Protein AF-0000000072267026 (afdb_homodimer)

Secondary structure (DSSP, 8-state):
-HHHHHHHHHHHHHHHHHHHHHHHHHHHHHHHHHHHHHHHTT--HHHHHHHHHHHHHH-----SHHHHHHHHHHHHGGG--HHHHHHHHHHHHHHHHHHHHHHHH-/-HHHHHHHHHHHHHHHHHHHHHHHHHHHHHHHHHHHHHHHTT--HHHHHHHHHHHHHH------HHHHHHHHHHHHGGG--HHHHHHHHHHHHHHHHHHHHHHHH-

pLDDT: mean 88.46, std 11.02, range [50.09, 98.62]

Nearest PDB structures (foldseek):
  2kzc-assembly1_A  TM=4.892E-01  e=1.496E-04  Jannaschia sp. CCS1
  2apl-assembly1_A  TM=4.411E-01  e=3.761E+00  Porphyromonas gingivalis W83
  2kzc-assembly1_A  TM=4.896E-01  e=1.165E-04  Jannaschia sp. CCS1
  2apl-assembly1_A  TM=4.403E-01  e=3.926E+00  Porphyromonas gingivalis W83

Radius of gyration: 19.61 Å; Cα contacts (8 Å, |Δi|>4): 212; chains: 2; bounding box: 40×56×35 Å

Sequence (212 aa):
MTTFDDRERAFESKFAHDAEMQFRAEVRRNKLVGLWAAELLGKTGEEAQVYARAVIQADLHEPGFEDVVRKVSADLGDRASADMVRGKMLELLPVAKAQLMTETQAMTTFDDRERAFESKFAHDAEMQFRAEVRRNKLVGLWAAELLGKTGEEAQVYARAVIQADLHEPGFEDVVRKVSADLGDRASADMVRGKMLELLPVAKAQLMTETQA

Foldseek 3Di:
DVVVVVVVVVVVVVVVVVVVVVVVVVLVVLLVVQLVVCVVVVHDDPRSNVSSVVSSVVCPPPPPLVVVLVVVCVVCPPVDHSVRSSVVVVVCVVVVVVVVVVVVVD/DVVVVVVVVVVVVVVVVVVVVVVVVVLVVLLVVQLVVCVVVVHDDPRSNVSSVVSSVVCPCPPPLVVVLVVVCVVCPPVDHSVRSVVVVVVCPVVVVVVVVVVVVD

Structure (mmCIF, N/CA/C/O backbone):
data_AF-0000000072267026-model_v1
#
loop_
_entity.id
_entity.type
_entity.pdbx_description
1 polymer 'DUF1476 domain-containing protein'
#
loop_
_atom_site.group_PDB
_atom_site.id
_atom_site.type_symbol
_atom_site.label_atom_id
_atom_site.label_alt_id
_atom_site.label_comp_id
_atom_site.label_asym_id
_atom_site.label_entity_id
_atom_site.label_seq_id
_atom_site.pdbx_PDB_ins_code
_atom_site.Cartn_x
_atom_site.Cartn_y
_atom_site.Cartn_z
_atom_site.occupancy
_atom_site.B_iso_or_equiv
_atom_site.auth_seq_id
_atom_site.auth_comp_id
_atom_site.auth_asym_id
_atom_site.auth_atom_id
_atom_site.pdbx_PDB_model_num
ATOM 1 N N . MET A 1 1 ? -16.203 28.422 1.967 1 55.44 1 MET A N 1
ATOM 2 C CA . MET A 1 1 ? -15.961 27.188 2.709 1 55.44 1 MET A CA 1
ATOM 3 C C . MET A 1 1 ? -16.422 25.969 1.911 1 55.44 1 MET A C 1
ATOM 5 O O . MET A 1 1 ? -15.727 24.953 1.867 1 55.44 1 MET A O 1
ATOM 9 N N . THR A 1 2 ? -17.344 26.188 1.017 1 69.44 2 THR A N 1
ATOM 10 C CA . THR A 1 2 ? -18 25.078 0.33 1 69.44 2 THR A CA 1
ATOM 11 C C . THR A 1 2 ? -17.156 24.594 -0.849 1 69.44 2 THR A C 1
ATOM 13 O O . THR A 1 2 ? -16.844 23.406 -0.953 1 69.44 2 THR A O 1
ATOM 16 N N . THR A 1 3 ? -16.609 25.672 -1.453 1 74.31 3 THR A N 1
ATOM 17 C CA . THR A 1 3 ? -15.914 25.344 -2.688 1 74.31 3 THR A CA 1
ATOM 18 C C . THR A 1 3 ? -14.562 24.688 -2.385 1 74.31 3 THR A C 1
ATOM 20 O O . THR A 1 3 ? -14.18 23.719 -3.027 1 74.31 3 THR A O 1
ATOM 23 N N . PHE A 1 4 ? -14.062 25.266 -1.347 1 73.75 4 PHE A N 1
ATOM 24 C CA . PHE A 1 4 ? -12.758 24.75 -0.947 1 73.75 4 PHE A CA 1
ATOM 25 C C . PHE A 1 4 ? -12.883 23.344 -0.391 1 73.75 4 PHE A C 1
ATOM 27 O O . PHE A 1 4 ? -12.086 22.469 -0.735 1 73.75 4 PHE A O 1
ATOM 34 N N . ASP A 1 5 ? -13.852 23.156 0.378 1 76.62 5 ASP A N 1
ATOM 35 C CA . ASP A 1 5 ? -14.102 21.844 0.974 1 76.62 5 ASP A CA 1
ATOM 36 C C . ASP A 1 5 ? -14.383 20.797 -0.101 1 76.62 5 ASP A C 1
ATOM 38 O O . ASP A 1 5 ? -13.938 19.641 0.013 1 76.62 5 ASP A O 1
ATOM 42 N N . ASP A 1 6 ? -14.992 21.297 -1.089 1 82.44 6 ASP A N 1
ATOM 43 C CA . ASP A 1 6 ? -15.32 20.391 -2.186 1 82.44 6 ASP A CA 1
ATOM 44 C C . ASP A 1 6 ? -14.07 20 -2.959 1 82.44 6 ASP A C 1
ATOM 46 O O . ASP A 1 6 ? -13.922 18.844 -3.354 1 82.44 6 ASP A O 1
ATOM 50 N N . ARG A 1 7 ? -13.266 20.984 -3.143 1 79.5 7 ARG A N 1
ATOM 51 C CA . ARG A 1 7 ? -12.023 20.719 -3.861 1 79.5 7 ARG A CA 1
ATOM 52 C C . ARG A 1 7 ? -11.117 19.797 -3.064 1 79.5 7 ARG A C 1
ATOM 54 O O . ARG A 1 7 ? -10.5 18.891 -3.631 1 79.5 7 ARG A O 1
ATOM 61 N N . GLU A 1 8 ? -11.117 20.016 -1.791 1 74.88 8 GLU A N 1
ATOM 62 C CA . GLU A 1 8 ? -10.32 19.172 -0.908 1 74.88 8 GLU A CA 1
ATOM 63 C C . GLU A 1 8 ? -10.82 17.734 -0.915 1 74.88 8 GLU A C 1
ATOM 65 O O . GLU A 1 8 ? -10.031 16.781 -1.022 1 74.88 8 GLU A O 1
ATOM 70 N N . ARG A 1 9 ? -11.992 17.656 -0.835 1 77.5 9 ARG A N 1
ATOM 71 C CA . ARG A 1 9 ? -12.602 16.344 -0.853 1 77.5 9 ARG A CA 1
ATOM 72 C C . ARG A 1 9 ? -12.367 15.641 -2.186 1 77.5 9 ARG A C 1
ATOM 74 O O . ARG A 1 9 ? -12.133 14.43 -2.227 1 77.5 9 ARG A O 1
ATOM 81 N N . ALA A 1 10 ? -12.453 16.469 -3.184 1 81.88 10 ALA A N 1
ATOM 82 C CA . ALA A 1 10 ? -12.242 15.914 -4.516 1 81.88 10 ALA A CA 1
ATOM 83 C C . ALA A 1 10 ? -10.805 15.422 -4.68 1 81.88 10 ALA A C 1
ATOM 85 O O . ALA A 1 10 ? -10.57 14.359 -5.258 1 81.88 10 ALA A O 1
ATOM 86 N N . PHE A 1 11 ? -9.914 16.203 -4.188 1 80.62 11 PHE A N 1
ATOM 87 C CA . PHE A 1 11 ? -8.508 15.828 -4.27 1 80.62 11 PHE A CA 1
ATOM 88 C C . PHE A 1 11 ? -8.234 14.562 -3.465 1 80.62 11 PHE A C 1
ATOM 90 O O . PHE A 1 11 ? -7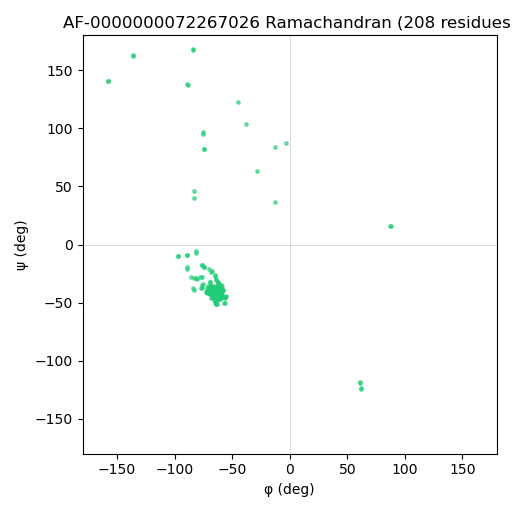.613 13.625 -3.967 1 80.62 11 PHE A O 1
ATOM 97 N N . GLU A 1 12 ? -8.648 14.523 -2.287 1 79.88 12 GLU A N 1
ATOM 98 C CA . GLU A 1 12 ? -8.477 13.352 -1.436 1 79.88 12 GLU A CA 1
ATOM 99 C C . GLU A 1 12 ? -9.078 12.109 -2.086 1 79.88 12 GLU A C 1
ATOM 101 O O . GLU A 1 12 ? -8.469 11.039 -2.061 1 79.88 12 GLU A O 1
ATOM 106 N N . SER A 1 13 ? -10.211 12.32 -2.578 1 82.12 13 SER A N 1
ATOM 107 C CA . SER A 1 13 ? -10.906 11.195 -3.203 1 82.12 13 SER A CA 1
ATOM 108 C C . SER A 1 13 ? -10.109 10.641 -4.379 1 82.12 13 SER A C 1
ATOM 110 O O . SER A 1 13 ? -10 9.422 -4.539 1 82.12 13 SER A O 1
ATOM 112 N N . LYS A 1 14 ? -9.57 11.594 -5.125 1 85.06 14 LYS A N 1
ATOM 113 C CA . LYS A 1 14 ? -8.789 11.164 -6.285 1 85.06 14 LYS A CA 1
ATOM 114 C C . LYS A 1 14 ? -7.551 10.391 -5.859 1 85.06 14 LYS A C 1
ATOM 116 O O . LYS A 1 14 ? -7.277 9.305 -6.383 1 85.06 14 LYS A O 1
ATOM 121 N N . PHE A 1 15 ? -6.871 10.93 -4.98 1 82.38 15 PHE A N 1
ATOM 122 C CA . PHE A 1 15 ? -5.637 10.305 -4.523 1 82.38 15 PHE A CA 1
ATOM 123 C C . PHE A 1 15 ? -5.926 8.977 -3.834 1 82.38 15 PHE A C 1
ATOM 125 O O . PHE A 1 15 ? -5.18 8.008 -3.998 1 82.38 15 PHE A O 1
ATOM 132 N N . ALA A 1 16 ? -6.965 9.008 -3.115 1 80.62 16 ALA A N 1
ATOM 133 C CA . ALA A 1 16 ? -7.391 7.766 -2.475 1 80.62 16 ALA A CA 1
ATOM 134 C C . ALA A 1 16 ? -7.738 6.703 -3.512 1 80.62 16 ALA A C 1
ATOM 136 O O . ALA A 1 16 ? -7.387 5.531 -3.354 1 80.62 16 ALA A O 1
ATOM 137 N N . HIS A 1 17 ? -8.391 7.164 -4.547 1 83.88 17 HIS A N 1
ATOM 138 C CA . HIS A 1 17 ? -8.766 6.25 -5.621 1 83.88 17 HIS A CA 1
ATOM 139 C C . HIS A 1 17 ? -7.535 5.699 -6.328 1 83.88 17 HIS A C 1
ATOM 141 O O . HIS A 1 17 ? -7.43 4.492 -6.547 1 83.88 17 HIS A O 1
ATOM 147 N N . ASP A 1 18 ? -6.621 6.582 -6.699 1 84.06 18 ASP A N 1
ATOM 148 C CA . ASP A 1 18 ? -5.402 6.16 -7.383 1 84.06 18 ASP A CA 1
ATOM 149 C C . ASP A 1 18 ? -4.594 5.195 -6.516 1 84.06 18 ASP A C 1
ATOM 151 O O . ASP A 1 18 ? -4.086 4.188 -7.008 1 84.06 18 ASP A O 1
ATOM 155 N N . ALA A 1 19 ? -4.539 5.504 -5.324 1 80.94 19 ALA A N 1
ATOM 156 C CA . ALA A 1 19 ? -3.816 4.664 -4.371 1 80.94 19 ALA A CA 1
ATOM 157 C C . ALA A 1 19 ? -4.5 3.311 -4.207 1 80.94 19 ALA A C 1
ATOM 159 O O . ALA A 1 19 ? -3.83 2.277 -4.137 1 80.94 19 ALA A O 1
ATOM 160 N N . GLU A 1 20 ? -5.73 3.348 -4.172 1 83.44 20 GLU A N 1
ATOM 161 C CA . GLU A 1 20 ? -6.516 2.119 -4.086 1 83.44 20 GLU A CA 1
ATOM 162 C C . GLU A 1 20 ? -6.285 1.232 -5.305 1 83.44 20 GLU A C 1
ATOM 164 O O . GLU A 1 20 ? -6.109 0.02 -5.172 1 83.44 20 GLU A O 1
ATOM 169 N N . MET A 1 21 ? -6.316 1.873 -6.43 1 85.06 21 MET A N 1
ATOM 170 C CA . MET A 1 21 ? -6.109 1.126 -7.668 1 85.06 21 MET A CA 1
ATOM 171 C C . MET A 1 21 ? -4.719 0.493 -7.691 1 85.06 21 MET A C 1
ATOM 173 O O . MET A 1 21 ? -4.562 -0.651 -8.125 1 85.06 21 MET A O 1
ATOM 177 N N . GLN A 1 22 ? -3.848 1.268 -7.223 1 84.94 22 GLN A N 1
ATOM 178 C CA . GLN A 1 22 ? -2.484 0.75 -7.164 1 84.94 22 GLN A CA 1
ATOM 179 C C . GLN A 1 22 ? -2.391 -0.448 -6.223 1 84.94 22 GLN A C 1
ATOM 181 O O . GLN A 1 22 ? -1.743 -1.446 -6.543 1 84.94 22 GLN A O 1
ATOM 186 N N . PHE A 1 23 ? -3.049 -0.401 -5.156 1 85.12 23 PHE A N 1
ATOM 187 C CA . PHE A 1 23 ? -3.037 -1.488 -4.184 1 85.12 23 PHE A CA 1
ATOM 188 C C . PHE A 1 23 ? -3.703 -2.734 -4.758 1 85.12 23 PHE A C 1
ATOM 190 O O . PHE A 1 23 ? -3.18 -3.842 -4.621 1 85.12 23 PHE A O 1
ATOM 197 N N . ARG A 1 24 ? -4.742 -2.568 -5.422 1 87.19 24 ARG A N 1
ATOM 198 C CA . ARG A 1 24 ? -5.438 -3.691 -6.043 1 87.19 24 ARG A CA 1
ATOM 199 C C . ARG A 1 24 ? -4.562 -4.352 -7.109 1 87.19 24 ARG A C 1
ATOM 201 O O . ARG A 1 24 ? -4.555 -5.578 -7.238 1 87.19 24 ARG A O 1
ATOM 208 N N . ALA A 1 25 ? -3.938 -3.473 -7.785 1 90.12 25 ALA A N 1
ATOM 209 C CA . ALA A 1 25 ? -3.035 -3.99 -8.812 1 90.12 25 ALA A CA 1
ATOM 210 C C . ALA A 1 25 ? -1.926 -4.836 -8.188 1 90.12 25 ALA A C 1
ATOM 212 O O . ALA A 1 25 ? -1.535 -5.863 -8.75 1 90.12 25 ALA A O 1
ATOM 213 N N . GLU A 1 26 ? -1.491 -4.438 -7.102 1 90.25 26 GLU A N 1
ATOM 214 C CA . GLU A 1 26 ? -0.439 -5.176 -6.41 1 90.25 26 GLU A CA 1
ATOM 215 C C . GLU A 1 26 ? -0.955 -6.512 -5.887 1 90.25 26 GLU A C 1
ATOM 217 O O . GLU A 1 26 ? -0.246 -7.52 -5.934 1 90.25 26 GLU A O 1
ATOM 222 N N . VAL A 1 27 ? -2.119 -6.504 -5.371 1 89.12 27 VAL A N 1
ATOM 223 C CA . VAL A 1 27 ? -2.732 -7.75 -4.922 1 89.12 27 VAL A CA 1
ATOM 224 C C . VAL A 1 27 ? -2.875 -8.711 -6.102 1 89.12 27 VAL A C 1
ATOM 226 O O . VAL A 1 27 ? -2.512 -9.883 -6 1 89.12 27 VAL A O 1
ATOM 229 N N . ARG A 1 28 ? -3.312 -8.195 -7.23 1 91.5 28 ARG A N 1
ATOM 230 C CA . ARG A 1 28 ? -3.463 -9.008 -8.438 1 91.5 28 ARG A CA 1
ATOM 231 C C . ARG A 1 28 ? -2.109 -9.516 -8.922 1 91.5 28 ARG A C 1
ATOM 233 O O . ARG A 1 28 ? -1.984 -10.672 -9.336 1 91.5 28 ARG A O 1
ATOM 240 N N . ARG A 1 29 ? -1.229 -8.648 -8.898 1 93.81 29 ARG A N 1
ATOM 241 C CA . ARG A 1 29 ? 0.123 -9.047 -9.281 1 93.81 29 ARG A CA 1
ATOM 242 C C . ARG A 1 29 ? 0.612 -10.203 -8.414 1 93.81 29 ARG A C 1
ATOM 244 O O . ARG A 1 29 ? 1.161 -11.18 -8.93 1 93.81 29 ARG A O 1
ATOM 251 N N . ASN A 1 30 ? 0.4 -10.109 -7.117 1 93.75 30 ASN A N 1
ATOM 252 C CA . ASN A 1 30 ? 0.844 -11.156 -6.211 1 93.75 30 ASN A CA 1
ATOM 253 C C . ASN A 1 30 ? 0.15 -12.484 -6.508 1 93.75 30 ASN A C 1
ATOM 255 O O . ASN A 1 30 ? 0.764 -13.547 -6.41 1 93.75 30 ASN A O 1
ATOM 259 N N . LYS A 1 31 ? -1.108 -12.383 -6.844 1 93.81 31 LYS A N 1
ATOM 260 C CA . LYS A 1 31 ? -1.831 -13.586 -7.254 1 93.81 31 LYS A CA 1
ATOM 261 C C . LYS A 1 31 ? -1.19 -14.219 -8.484 1 93.81 31 LYS A C 1
ATOM 263 O O . LYS A 1 31 ? -0.957 -15.43 -8.516 1 93.81 31 LYS A O 1
ATOM 268 N N . LEU A 1 32 ? -0.901 -13.453 -9.422 1 96 32 LEU A N 1
ATOM 269 C CA . LEU A 1 32 ? -0.31 -13.938 -10.664 1 96 32 LEU A CA 1
ATOM 270 C C . LEU A 1 32 ? 1.071 -14.531 -10.414 1 96 32 LEU A C 1
ATOM 272 O O . LEU A 1 32 ? 1.416 -15.57 -10.984 1 96 32 LEU A O 1
ATOM 276 N N . VAL A 1 33 ? 1.824 -13.875 -9.609 1 97.38 33 VAL A N 1
ATOM 277 C CA . VAL A 1 33 ? 3.137 -14.398 -9.25 1 97.38 33 VAL A CA 1
ATOM 278 C C . VAL A 1 33 ? 2.98 -15.75 -8.555 1 97.38 33 VAL A C 1
ATOM 280 O O . VAL A 1 33 ? 3.736 -16.688 -8.828 1 97.38 33 VAL A O 1
ATOM 283 N N . GLY A 1 34 ? 2.049 -15.805 -7.691 1 97.06 34 GLY A N 1
ATOM 284 C CA . GLY A 1 34 ? 1.771 -17.062 -7.016 1 97.06 34 GLY A CA 1
ATOM 285 C C . GLY A 1 34 ? 1.401 -18.188 -7.969 1 97.06 34 GLY A C 1
ATOM 286 O O . GLY A 1 34 ? 1.858 -19.312 -7.809 1 97.06 34 GLY A O 1
ATOM 287 N N . LEU A 1 35 ? 0.6 -17.922 -8.891 1 96.81 35 LEU A N 1
ATOM 288 C CA . LEU A 1 35 ? 0.205 -18.922 -9.883 1 96.81 35 LEU A CA 1
ATOM 289 C C . LEU A 1 35 ? 1.398 -19.344 -10.727 1 96.81 35 LEU A C 1
ATOM 291 O O . LEU A 1 35 ? 1.572 -20.531 -11.008 1 96.81 35 LEU A O 1
ATOM 295 N N . TRP A 1 36 ? 2.148 -18.391 -11.133 1 98.5 36 TRP A N 1
ATOM 296 C CA . TRP A 1 36 ? 3.381 -18.672 -11.859 1 98.5 36 TRP A CA 1
ATOM 297 C C . TRP A 1 36 ? 4.297 -19.578 -11.047 1 98.5 36 TRP A C 1
ATOM 299 O O . TRP A 1 36 ? 4.777 -20.594 -11.555 1 98.5 36 TRP A O 1
ATOM 309 N N . ALA A 1 37 ? 4.531 -19.234 -9.828 1 98.56 37 ALA A N 1
ATOM 310 C CA . ALA A 1 37 ? 5.391 -20.016 -8.945 1 98.56 37 ALA A CA 1
ATOM 311 C C . ALA A 1 37 ? 4.797 -21.406 -8.695 1 98.56 37 ALA A C 1
ATOM 313 O O . ALA A 1 37 ? 5.527 -22.391 -8.625 1 98.56 37 ALA A O 1
ATOM 314 N N . ALA A 1 38 ? 3.504 -21.469 -8.578 1 98.38 38 ALA A N 1
ATOM 315 C CA . ALA A 1 38 ? 2.828 -22.75 -8.375 1 98.38 38 ALA A CA 1
ATOM 316 C C . ALA A 1 38 ? 3.117 -23.703 -9.531 1 98.38 38 ALA A C 1
ATOM 318 O O . ALA A 1 38 ? 3.371 -24.891 -9.305 1 98.38 38 ALA A O 1
ATOM 319 N N . GLU A 1 39 ? 3.1 -23.156 -10.68 1 97.88 39 GLU A N 1
ATOM 320 C CA . GLU A 1 39 ? 3.404 -23.984 -11.844 1 97.88 39 GLU A CA 1
ATOM 321 C C . GLU A 1 39 ? 4.82 -24.547 -11.773 1 97.88 39 GLU A C 1
ATOM 323 O O . GLU A 1 39 ? 5.039 -25.719 -12.055 1 97.88 39 GLU A O 1
ATOM 328 N N . LEU A 1 40 ? 5.707 -23.766 -11.383 1 98.06 40 LEU A N 1
ATOM 329 C CA . LEU A 1 40 ? 7.094 -24.203 -11.258 1 98.06 40 LEU A CA 1
ATOM 330 C C . LEU A 1 40 ? 7.23 -25.266 -10.18 1 98.06 40 LEU A C 1
ATOM 332 O O . LEU A 1 40 ? 8.109 -26.125 -10.258 1 98.06 40 LEU A O 1
ATOM 336 N N . LEU A 1 41 ? 6.387 -25.281 -9.242 1 98.19 41 LEU A N 1
ATOM 337 C CA . LEU A 1 41 ? 6.41 -26.234 -8.133 1 98.19 41 LEU A CA 1
ATOM 338 C C . LEU A 1 41 ? 5.617 -27.484 -8.477 1 98.19 41 LEU A C 1
ATOM 340 O O . LEU A 1 41 ? 5.555 -28.422 -7.684 1 98.19 41 LEU A O 1
ATOM 344 N N . GLY A 1 42 ? 4.902 -27.453 -9.57 1 97.69 42 GLY A N 1
ATOM 345 C CA . GLY A 1 42 ? 4.125 -28.609 -10.008 1 97.69 42 GLY A CA 1
ATOM 346 C C . GLY A 1 42 ? 2.729 -28.641 -9.414 1 97.69 42 GLY A C 1
ATOM 347 O O . GLY A 1 42 ? 2.094 -29.703 -9.367 1 97.69 42 GLY A O 1
ATOM 348 N N . LYS A 1 43 ? 2.32 -27.547 -8.891 1 97.19 43 LYS A N 1
ATOM 349 C CA . LYS A 1 43 ? 0.971 -27.438 -8.344 1 97.19 43 LYS A CA 1
ATOM 350 C C . LYS A 1 43 ? -0.03 -27.016 -9.414 1 97.19 43 LYS A C 1
ATOM 352 O O . LYS A 1 43 ? 0.267 -26.156 -10.242 1 97.19 43 LYS A O 1
ATOM 357 N N . THR A 1 44 ? -1.191 -27.688 -9.383 1 93.94 44 THR A N 1
ATOM 358 C CA . THR A 1 44 ? -2.232 -27.359 -10.359 1 93.94 44 THR A CA 1
ATOM 359 C C . THR A 1 44 ? -3.6 -27.297 -9.68 1 93.94 44 THR A C 1
ATOM 361 O O . THR A 1 44 ? -3.75 -27.703 -8.531 1 93.94 44 THR A O 1
ATOM 364 N N . GLY A 1 45 ? -4.52 -26.688 -10.305 1 90 45 GLY A N 1
ATOM 365 C CA . GLY A 1 45 ? -5.883 -26.656 -9.805 1 90 45 GLY A CA 1
ATOM 366 C C . GLY A 1 45 ? -6.004 -25.969 -8.453 1 90 45 GLY A C 1
ATOM 367 O O . GLY A 1 45 ? -5.535 -24.844 -8.273 1 90 45 GLY A O 1
ATOM 368 N N . GLU A 1 46 ? -6.547 -26.688 -7.535 1 90.5 46 GLU A N 1
ATOM 369 C CA . GLU A 1 46 ? -6.828 -26.141 -6.211 1 90.5 46 GLU A CA 1
ATOM 370 C C . GLU A 1 46 ? -5.539 -25.875 -5.441 1 90.5 46 GLU A C 1
ATOM 372 O O . GLU A 1 46 ? -5.438 -24.875 -4.727 1 90.5 46 GLU A O 1
ATOM 377 N N . GLU A 1 47 ? -4.605 -26.734 -5.656 1 94.31 47 GLU A N 1
ATOM 378 C CA . GLU A 1 47 ? -3.33 -26.547 -4.969 1 94.31 47 GLU A CA 1
ATOM 379 C C . GLU A 1 47 ? -2.633 -25.266 -5.422 1 94.31 47 GLU A C 1
ATOM 381 O O . GLU A 1 47 ? -2.008 -24.578 -4.613 1 94.31 47 GLU A O 1
ATOM 386 N N . ALA A 1 48 ? -2.727 -24.969 -6.742 1 94.44 48 ALA A N 1
ATOM 387 C CA . ALA A 1 48 ? -2.145 -23.734 -7.277 1 94.44 48 ALA A CA 1
ATOM 388 C C . ALA A 1 48 ? -2.832 -22.5 -6.691 1 94.44 48 ALA A C 1
ATOM 390 O O . ALA A 1 48 ? -2.172 -21.516 -6.352 1 94.44 48 ALA A O 1
ATOM 391 N N . GLN A 1 49 ? -4.074 -22.594 -6.492 1 92.44 49 GLN A N 1
ATOM 392 C CA . GLN A 1 49 ? -4.84 -21.469 -5.965 1 92.44 49 GLN A CA 1
ATOM 393 C C . GLN A 1 49 ? -4.535 -21.234 -4.488 1 92.44 49 GLN A C 1
ATOM 395 O O . GLN A 1 49 ? -4.453 -20.094 -4.039 1 92.44 49 GLN A O 1
ATOM 400 N N . VAL A 1 50 ? -4.398 -22.359 -3.764 1 92.62 50 VAL A N 1
ATOM 401 C CA . VAL A 1 50 ? -4.051 -22.266 -2.348 1 92.62 50 VAL A CA 1
ATOM 402 C C . VAL A 1 50 ? -2.684 -21.609 -2.189 1 92.62 50 VAL A C 1
ATOM 404 O O . VAL A 1 50 ? -2.504 -20.734 -1.331 1 92.62 50 VAL A O 1
ATOM 407 N N . TYR A 1 51 ? -1.765 -22.016 -3.057 1 96.56 51 TYR A N 1
ATOM 408 C CA . TYR A 1 51 ? -0.431 -21.422 -2.988 1 96.56 51 TYR A CA 1
ATOM 409 C C . TYR A 1 51 ? -0.468 -19.938 -3.346 1 96.56 51 TYR A C 1
ATOM 411 O O . TYR A 1 51 ? 0.193 -19.125 -2.699 1 96.56 51 TYR A O 1
ATOM 419 N N . ALA A 1 52 ? -1.257 -19.578 -4.391 1 94.88 52 ALA A N 1
ATOM 420 C CA . ALA A 1 52 ? -1.38 -18.172 -4.797 1 94.88 52 ALA A CA 1
ATOM 421 C C . ALA A 1 52 ? -1.934 -17.312 -3.66 1 94.88 52 ALA A C 1
ATOM 423 O O . ALA A 1 52 ? -1.471 -16.203 -3.436 1 94.88 52 ALA A O 1
ATOM 424 N N . ARG A 1 53 ? -2.855 -17.844 -2.9 1 91.94 53 ARG A N 1
ATOM 425 C CA . ARG A 1 53 ? -3.408 -17.125 -1.755 1 91.94 53 ARG A CA 1
ATOM 426 C C . ARG A 1 53 ? -2.346 -16.906 -0.685 1 91.94 53 ARG A C 1
ATOM 428 O O . ARG A 1 53 ? -2.301 -15.844 -0.06 1 91.94 53 ARG A O 1
ATOM 435 N N . ALA A 1 54 ? -1.55 -17.891 -0.563 1 93.69 54 ALA A N 1
ATOM 436 C CA . ALA A 1 54 ? -0.467 -17.766 0.409 1 93.69 54 ALA A CA 1
ATOM 437 C C . ALA A 1 54 ? 0.508 -16.656 0.002 1 93.69 54 ALA A C 1
ATOM 439 O O . ALA A 1 54 ? 1.061 -15.961 0.857 1 93.69 54 ALA A O 1
ATOM 440 N N . VAL A 1 55 ? 0.714 -16.562 -1.266 1 94.38 55 VAL A N 1
ATOM 441 C CA . VAL A 1 55 ? 1.619 -15.531 -1.773 1 94.38 55 VAL A CA 1
ATOM 442 C C . VAL A 1 55 ? 1.009 -14.148 -1.556 1 94.38 55 VAL A C 1
ATOM 444 O O . VAL A 1 55 ? 1.704 -13.211 -1.152 1 94.38 55 VAL A O 1
ATOM 447 N N . ILE A 1 56 ? -0.272 -14.016 -1.809 1 91.19 56 ILE A N 1
ATOM 448 C CA . ILE A 1 56 ? -0.954 -12.758 -1.534 1 91.19 56 ILE A CA 1
ATOM 449 C C . ILE A 1 56 ? -0.803 -12.398 -0.056 1 91.19 56 ILE A C 1
ATOM 451 O O . ILE A 1 56 ? -0.5 -11.258 0.284 1 91.19 56 ILE A O 1
ATOM 455 N N . GLN A 1 57 ? -0.871 -13.359 0.855 1 88.56 57 GLN A N 1
ATOM 456 C CA . GLN A 1 57 ? -0.833 -13.156 2.299 1 88.56 57 GLN A CA 1
ATOM 457 C C . GLN A 1 57 ? 0.579 -12.82 2.771 1 88.56 57 GLN A C 1
ATOM 459 O O . GLN A 1 57 ? 0.759 -12.234 3.84 1 88.56 57 GLN A O 1
ATOM 464 N N . ALA A 1 58 ? 1.488 -13.148 1.975 1 89.69 58 ALA A N 1
ATOM 465 C CA . ALA A 1 58 ? 2.883 -12.93 2.35 1 89.69 58 ALA A CA 1
ATOM 466 C C . ALA A 1 58 ? 3.262 -11.453 2.215 1 89.69 58 ALA A C 1
ATOM 468 O O . ALA A 1 58 ? 4.293 -11.023 2.738 1 89.69 58 ALA A O 1
ATOM 469 N N . ASP A 1 59 ? 2.473 -10.742 1.498 1 86.94 59 ASP A N 1
ATOM 470 C CA . ASP A 1 59 ? 2.732 -9.32 1.333 1 86.94 59 ASP A CA 1
ATOM 471 C C . ASP A 1 59 ? 2.354 -8.539 2.592 1 86.94 59 ASP A C 1
ATOM 473 O O . ASP A 1 59 ? 1.174 -8.273 2.83 1 86.94 59 ASP A O 1
ATOM 477 N N . LEU A 1 60 ? 3.213 -8.141 3.602 1 71.62 60 LEU A N 1
ATOM 478 C CA . LEU A 1 60 ? 2.955 -7.383 4.82 1 71.62 60 LEU A CA 1
ATOM 479 C C . LEU A 1 60 ? 2.959 -5.887 4.543 1 71.62 60 LEU A C 1
ATOM 481 O O . LEU A 1 60 ? 2.568 -5.09 5.398 1 71.62 60 LEU A O 1
ATOM 485 N N . HIS A 1 61 ? 2.404 -5.574 3.475 1 63.59 61 HIS A N 1
ATOM 486 C CA . HIS A 1 61 ? 2.355 -4.172 3.076 1 63.59 61 HIS A CA 1
ATOM 487 C C . HIS A 1 61 ? 2.963 -3.271 4.145 1 63.59 61 HIS A C 1
ATOM 489 O O . HIS A 1 61 ? 2.447 -3.195 5.266 1 63.59 61 HIS A O 1
ATOM 495 N N . GLU A 1 62 ? 4.277 -2.971 4.207 1 60.16 62 GLU A N 1
ATOM 496 C CA . GLU A 1 62 ? 4.867 -1.955 5.07 1 60.16 62 GLU A CA 1
ATOM 497 C C . GLU A 1 62 ? 4.578 -0.55 4.551 1 60.16 62 GLU A C 1
ATOM 499 O O . GLU A 1 62 ? 5.238 -0.079 3.621 1 60.16 62 GLU A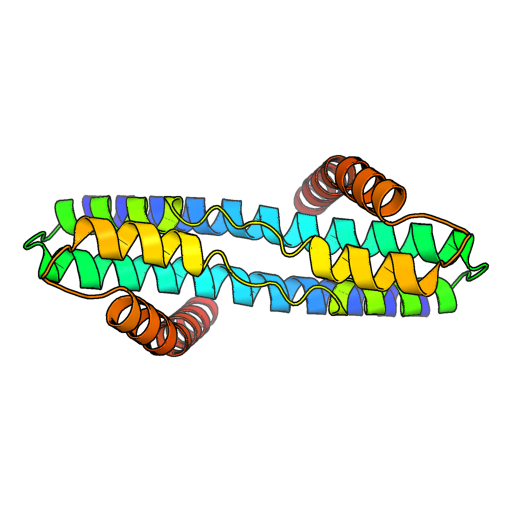 O 1
ATOM 504 N N . PRO A 1 63 ? 3.393 0.017 4.844 1 55.72 63 PRO A N 1
ATOM 505 C CA . PRO A 1 63 ? 2.922 1.316 4.359 1 55.72 63 PRO A CA 1
ATOM 506 C C . PRO A 1 63 ? 3.99 2.402 4.449 1 55.72 63 PRO A C 1
ATOM 508 O O . PRO A 1 63 ? 4.754 2.445 5.418 1 55.72 63 PRO A O 1
ATOM 511 N N . GLY A 1 64 ? 4.348 3.086 3.256 1 62.62 64 GLY A N 1
ATOM 512 C CA . GLY A 1 64 ? 5.07 4.324 3.014 1 62.62 64 GLY A CA 1
ATOM 513 C C . GLY A 1 64 ? 5.254 5.164 4.266 1 62.62 64 GLY A C 1
ATOM 514 O O . GLY A 1 64 ? 5.367 6.387 4.188 1 62.62 64 GLY A O 1
ATOM 515 N N . PHE A 1 65 ? 5.488 4.496 5.48 1 75.81 65 PHE A N 1
ATOM 516 C CA . PHE A 1 65 ? 5.52 5.18 6.766 1 75.81 65 PHE A CA 1
ATOM 517 C C . PHE A 1 65 ? 6.766 6.051 6.887 1 75.81 65 PHE A C 1
ATOM 519 O O . PHE A 1 65 ? 6.672 7.23 7.227 1 75.81 65 PHE A O 1
ATOM 526 N N . GLU A 1 66 ? 7.809 5.551 6.324 1 85.19 66 GLU A N 1
ATOM 527 C CA . GLU A 1 66 ? 9.062 6.258 6.59 1 85.19 66 GLU A CA 1
ATOM 528 C C . GLU A 1 66 ? 9.227 7.453 5.656 1 85.19 66 GLU A C 1
ATOM 530 O O . GLU A 1 66 ? 9.852 8.453 6.023 1 85.19 66 GLU A O 1
ATOM 535 N N . ASP A 1 67 ? 8.672 7.398 4.469 1 90.12 67 ASP A N 1
ATOM 536 C CA . ASP A 1 67 ? 8.703 8.539 3.557 1 90.12 67 ASP A CA 1
ATOM 537 C C . ASP A 1 67 ? 7.918 9.719 4.121 1 90.12 67 ASP A C 1
ATOM 539 O O . ASP A 1 67 ? 8.359 10.867 4.043 1 90.12 67 ASP A O 1
ATOM 543 N N . VAL A 1 68 ? 6.805 9.398 4.762 1 94.12 68 VAL A N 1
ATOM 544 C CA . VAL A 1 68 ? 5.977 10.43 5.375 1 94.12 68 VAL A CA 1
ATOM 545 C C . VAL A 1 68 ? 6.68 10.992 6.609 1 94.12 68 VAL A C 1
ATOM 547 O O . VAL A 1 68 ? 6.711 12.203 6.816 1 94.12 68 VAL A O 1
ATOM 550 N N . VAL A 1 69 ? 7.352 10.133 7.348 1 95.75 69 VAL A N 1
ATOM 551 C CA . VAL A 1 69 ? 8.086 10.555 8.539 1 95.75 69 VAL A CA 1
ATOM 552 C C . VAL A 1 69 ? 9.203 11.516 8.141 1 95.75 69 VAL A C 1
ATOM 554 O O . VAL A 1 69 ? 9.352 12.586 8.734 1 95.75 69 VAL A O 1
ATOM 557 N N . ARG A 1 70 ? 9.953 11.148 7.141 1 94.88 70 ARG A N 1
ATOM 558 C CA . ARG A 1 70 ? 11.07 11.969 6.684 1 94.88 70 ARG A CA 1
ATOM 559 C C . ARG A 1 70 ? 10.586 13.336 6.195 1 94.88 70 ARG A C 1
ATOM 561 O O . ARG A 1 70 ? 11.148 14.367 6.57 1 94.88 70 ARG A O 1
ATOM 568 N N . LYS A 1 71 ? 9.547 13.312 5.441 1 96.69 71 LYS A N 1
ATOM 569 C CA . LYS A 1 71 ? 9.008 14.555 4.898 1 96.69 71 LYS A CA 1
ATOM 570 C C . LYS A 1 71 ? 8.516 15.477 6.012 1 96.69 71 LYS A C 1
ATOM 572 O O . LYS A 1 71 ? 8.898 16.641 6.074 1 96.69 71 LYS A O 1
ATOM 577 N N . VAL A 1 72 ? 7.723 14.992 6.883 1 98.19 72 VAL A N 1
ATOM 578 C CA . VAL A 1 72 ? 7.043 15.797 7.891 1 98.19 72 VAL A CA 1
ATOM 579 C C . VAL A 1 72 ? 8.039 16.25 8.945 1 98.19 72 VAL A C 1
ATOM 581 O O . VAL A 1 72 ? 8.016 17.406 9.383 1 98.19 72 VAL A O 1
ATOM 584 N N . SER A 1 73 ? 8.93 15.398 9.352 1 98.25 73 SER A N 1
ATOM 585 C CA . SER A 1 73 ? 9.922 15.797 10.344 1 98.25 73 SER A CA 1
ATOM 586 C C . SER A 1 73 ? 10.844 16.891 9.805 1 98.25 73 SER A C 1
ATOM 588 O O . SER A 1 73 ? 11.211 17.812 10.531 1 98.25 73 SER A O 1
ATOM 590 N N . ALA A 1 74 ? 11.242 16.734 8.562 1 98.06 74 ALA A N 1
ATOM 591 C CA . ALA A 1 74 ? 12.086 17.75 7.941 1 98.06 74 ALA A CA 1
ATOM 592 C C . ALA A 1 74 ? 11.375 19.094 7.887 1 98.06 74 ALA A C 1
ATOM 594 O O . ALA A 1 74 ? 11.977 20.141 8.172 1 98.06 74 ALA A O 1
ATOM 595 N N . ASP A 1 75 ? 10.141 19.078 7.531 1 98.38 75 ASP A N 1
ATOM 596 C CA . ASP A 1 75 ? 9.367 20.312 7.426 1 98.38 75 ASP A CA 1
ATOM 597 C C . ASP A 1 75 ? 9.18 20.969 8.789 1 98.38 75 ASP A C 1
ATOM 599 O O . ASP A 1 75 ? 9.195 22.203 8.906 1 98.38 75 ASP A O 1
ATOM 603 N N . LEU A 1 76 ? 9.008 20.156 9.797 1 98.38 76 LEU A N 1
ATOM 604 C CA . LEU A 1 76 ? 8.695 20.672 11.125 1 98.38 76 LEU A CA 1
ATOM 605 C C . LEU A 1 76 ? 9.961 21.141 11.836 1 98.38 76 LEU A C 1
ATOM 607 O O . LEU A 1 76 ? 9.906 22.031 12.688 1 98.38 76 LEU A O 1
ATOM 611 N N . GLY A 1 77 ? 11.125 20.547 11.531 1 97.06 77 GLY A N 1
ATOM 612 C CA . GLY A 1 77 ? 12.352 20.922 12.211 1 97.06 77 GLY A CA 1
ATOM 613 C C . GLY A 1 77 ? 12.305 20.688 13.703 1 97.06 77 GLY A C 1
ATOM 614 O O . GLY A 1 77 ? 12.008 19.578 14.156 1 97.06 77 GLY A O 1
ATOM 615 N N . ASP A 1 78 ? 12.445 21.766 14.445 1 96.88 78 ASP A N 1
ATOM 616 C CA . ASP A 1 78 ? 12.547 21.672 15.898 1 96.88 78 ASP A CA 1
ATOM 617 C C . ASP A 1 78 ? 11.172 21.531 16.531 1 96.88 78 ASP A C 1
ATOM 619 O O . ASP A 1 78 ? 11.055 21.266 17.734 1 96.88 78 ASP A O 1
ATOM 623 N N . ARG A 1 79 ? 10.172 21.656 15.773 1 98 79 ARG A N 1
ATOM 624 C CA . ARG A 1 79 ? 8.812 21.609 16.297 1 98 79 ARG A CA 1
ATOM 625 C C . ARG A 1 79 ? 8.398 20.172 16.609 1 98 79 ARG A C 1
ATOM 627 O O . ARG A 1 79 ? 7.508 19.938 17.438 1 98 79 ARG A O 1
ATOM 634 N N . ALA A 1 80 ? 8.953 19.219 15.922 1 97.69 80 ALA A N 1
ATOM 635 C CA . ALA A 1 80 ? 8.672 17.797 16.188 1 97.69 80 ALA A CA 1
ATOM 636 C C . ALA A 1 80 ? 9.797 16.906 15.656 1 97.69 80 ALA A C 1
ATOM 638 O O . ALA A 1 80 ? 10.297 17.125 14.555 1 97.69 80 ALA A O 1
ATOM 639 N N . SER A 1 81 ? 10.133 15.891 16.406 1 97.5 81 SER A N 1
ATOM 640 C CA . SER A 1 81 ? 11.141 14.914 16 1 97.5 81 SER A CA 1
ATOM 641 C C . SER A 1 81 ? 10.523 13.836 15.109 1 97.5 81 SER A C 1
ATOM 643 O O . SER A 1 81 ? 9.305 13.703 15.039 1 97.5 81 SER A O 1
ATOM 645 N N . ALA A 1 82 ? 11.391 13.109 14.531 1 97.12 82 ALA A N 1
ATOM 646 C CA . ALA A 1 82 ? 10.945 11.953 13.758 1 97.12 82 ALA A CA 1
ATOM 647 C C . ALA A 1 82 ? 10.156 10.977 14.625 1 97.12 82 ALA A C 1
ATOM 649 O O . ALA A 1 82 ? 9.148 10.422 14.188 1 97.12 82 ALA A O 1
ATOM 650 N N . ASP A 1 83 ? 10.578 10.859 15.867 1 96.62 83 ASP A N 1
ATOM 651 C CA . ASP A 1 83 ? 9.891 9.953 16.781 1 96.62 83 ASP A CA 1
ATOM 652 C C . ASP A 1 83 ? 8.492 10.461 17.109 1 96.62 83 ASP A C 1
ATOM 654 O O . ASP A 1 83 ? 7.547 9.664 17.219 1 96.62 83 ASP A O 1
ATOM 658 N N . MET A 1 84 ? 8.367 11.727 17.203 1 97.5 84 MET A N 1
ATOM 659 C CA . MET A 1 84 ? 7.055 12.297 17.484 1 97.5 84 MET A CA 1
ATOM 660 C C . MET A 1 84 ? 6.121 12.102 16.281 1 97.5 84 MET A C 1
ATOM 662 O O . MET A 1 84 ? 4.941 11.797 16.469 1 97.5 84 MET A O 1
ATOM 666 N N . VAL A 1 85 ? 6.656 12.273 15.125 1 97.75 85 VAL A N 1
ATOM 667 C CA . VAL A 1 85 ? 5.867 12.078 13.906 1 97.75 85 VAL A CA 1
ATOM 668 C C . VAL A 1 85 ? 5.434 10.617 13.797 1 97.75 85 VAL A C 1
ATOM 670 O O . VAL A 1 85 ? 4.27 10.328 13.516 1 97.75 85 VAL A O 1
ATOM 673 N N . ARG A 1 86 ? 6.363 9.719 14.094 1 95.62 86 ARG A N 1
ATOM 674 C CA . ARG A 1 86 ? 6.039 8.297 14.086 1 95.62 86 ARG A CA 1
ATOM 675 C C . ARG A 1 86 ? 4.93 7.98 15.086 1 95.62 86 ARG A C 1
ATOM 677 O O . ARG A 1 86 ? 3.994 7.242 14.773 1 95.62 86 ARG A O 1
ATOM 684 N N . GLY A 1 87 ? 5.094 8.539 16.203 1 96.19 87 GLY A N 1
ATOM 685 C CA . GLY A 1 87 ? 4.078 8.352 17.234 1 96.19 87 GLY A CA 1
ATOM 686 C C . GLY A 1 87 ? 2.711 8.867 16.812 1 96.19 87 GLY A C 1
ATOM 687 O O . GLY A 1 87 ? 1.694 8.211 17.062 1 96.19 87 GLY A O 1
ATOM 688 N N . LYS A 1 88 ? 2.717 9.977 16.156 1 97.44 88 LYS A N 1
ATOM 689 C CA . LYS A 1 88 ? 1.462 10.57 15.695 1 97.44 88 LYS A CA 1
ATOM 690 C C . LYS A 1 88 ? 0.816 9.719 14.609 1 97.44 88 LYS A C 1
ATOM 692 O O . LYS A 1 88 ? -0.406 9.555 14.586 1 97.44 88 LYS A O 1
ATOM 697 N N . MET A 1 89 ? 1.649 9.195 13.789 1 95.69 89 MET A N 1
ATOM 698 C CA . MET A 1 89 ? 1.14 8.328 12.734 1 95.69 89 MET A CA 1
ATOM 699 C C . MET A 1 89 ? 0.492 7.078 13.32 1 95.69 89 MET A C 1
ATOM 701 O O . MET A 1 89 ? -0.559 6.637 12.852 1 95.69 89 MET A O 1
ATOM 705 N N . LEU A 1 90 ? 1.09 6.523 14.305 1 94.25 90 LEU A N 1
ATOM 706 C CA . LEU A 1 90 ? 0.535 5.348 14.969 1 94.25 90 LEU A CA 1
ATOM 707 C C . LEU A 1 90 ? -0.771 5.688 15.672 1 94.25 90 LEU A C 1
ATOM 709 O O . LEU A 1 90 ? -1.717 4.895 15.656 1 94.25 90 LEU A O 1
ATOM 713 N N . GLU A 1 91 ? -0.804 6.871 16.203 1 96.94 91 GLU A N 1
ATOM 714 C CA . GLU A 1 91 ? -1.986 7.34 16.922 1 96.94 91 GLU A CA 1
ATOM 715 C C . GLU A 1 91 ? -3.156 7.562 15.961 1 96.94 91 GLU A C 1
ATOM 717 O O . GLU A 1 91 ? -4.309 7.301 16.312 1 96.94 91 GLU A O 1
ATOM 722 N N . LEU A 1 92 ? -2.879 7.945 14.797 1 97 92 LEU A N 1
ATOM 723 C CA . LEU A 1 92 ? -3.939 8.453 13.938 1 97 92 LEU A CA 1
ATOM 724 C C . LEU A 1 92 ? -4.453 7.367 13 1 97 92 LEU A C 1
ATOM 726 O O . LEU A 1 92 ? -5.508 7.52 12.383 1 97 92 LEU A O 1
ATOM 730 N N . LEU A 1 93 ? -3.721 6.227 12.977 1 94.38 93 LEU A N 1
ATOM 731 C CA . LEU A 1 93 ? -4.188 5.168 12.086 1 94.38 93 LEU A CA 1
ATOM 732 C C . LEU A 1 93 ? -5.531 4.621 12.555 1 94.38 93 LEU A C 1
ATOM 734 O O . LEU A 1 93 ? -6.461 4.48 11.75 1 94.38 93 LEU A O 1
ATOM 738 N N . PRO A 1 94 ? -5.711 4.352 13.867 1 95.81 94 PRO A N 1
ATOM 739 C CA . PRO A 1 94 ? -7.031 3.887 14.297 1 95.81 94 PRO A CA 1
ATOM 740 C C . PRO A 1 94 ? -8.125 4.938 14.086 1 95.81 94 PRO A C 1
ATOM 742 O O . PRO A 1 94 ? -9.273 4.594 13.812 1 95.81 94 PRO A O 1
ATOM 745 N N . VAL A 1 95 ? -7.848 6.164 14.148 1 96.88 95 VAL A N 1
ATOM 746 C CA . VAL A 1 95 ? -8.789 7.246 13.906 1 96.88 95 VAL A CA 1
ATOM 747 C C . VAL A 1 95 ? -9.203 7.254 12.438 1 96.88 95 VAL A C 1
ATOM 749 O O . VAL A 1 95 ? -10.391 7.359 12.117 1 96.88 95 VAL A O 1
ATOM 752 N N . ALA A 1 96 ? -8.203 7.125 11.57 1 94.56 96 ALA A N 1
ATOM 753 C CA . ALA A 1 96 ? -8.453 7.07 10.133 1 94.56 96 ALA A CA 1
ATOM 754 C C . ALA A 1 96 ? -9.367 5.902 9.773 1 94.56 96 ALA A C 1
ATOM 756 O O . ALA A 1 96 ? -10.328 6.062 9.023 1 94.56 96 ALA A O 1
ATOM 757 N N . LYS A 1 97 ? -9.07 4.723 10.367 1 93.31 97 LYS A N 1
ATOM 758 C CA . LYS A 1 97 ? -9.898 3.539 10.133 1 93.31 97 LYS A CA 1
ATOM 759 C C . LYS A 1 97 ? -11.336 3.771 10.586 1 93.31 97 LYS A C 1
ATOM 761 O O . LYS A 1 97 ? -12.281 3.426 9.875 1 93.31 97 LYS A O 1
ATOM 766 N N . ALA A 1 98 ? -11.508 4.367 11.719 1 95.06 98 ALA A N 1
ATOM 767 C CA . ALA A 1 98 ? -12.836 4.652 12.25 1 95.06 98 ALA A CA 1
ATOM 768 C C . ALA A 1 98 ? -13.594 5.621 11.352 1 95.06 98 ALA A C 1
ATOM 770 O O . ALA A 1 98 ? -14.789 5.441 11.094 1 95.06 98 ALA A O 1
ATOM 771 N N . GLN A 1 99 ? -12.898 6.582 10.852 1 93.12 99 GLN A N 1
ATOM 772 C CA . GLN A 1 99 ? -13.523 7.559 9.969 1 93.12 99 GLN A CA 1
ATOM 773 C C . GLN A 1 99 ? -13.977 6.91 8.664 1 93.12 99 GLN A C 1
ATOM 775 O O . GLN A 1 99 ? -15.062 7.207 8.164 1 93.12 99 GLN A O 1
ATOM 780 N N . LEU A 1 100 ? -13.148 6.031 8.148 1 89.12 100 LEU A N 1
ATOM 781 C CA . LEU A 1 100 ? -13.469 5.359 6.895 1 89.12 100 LEU A CA 1
ATOM 782 C C . LEU A 1 100 ? -14.68 4.438 7.066 1 89.12 100 LEU A C 1
ATOM 784 O O . LEU A 1 100 ? -15.516 4.336 6.172 1 89.12 100 LEU A O 1
ATOM 788 N N . MET A 1 101 ? -14.703 3.75 8.172 1 90 101 MET A N 1
ATOM 789 C CA . MET A 1 101 ? -15.82 2.85 8.445 1 90 101 MET A CA 1
ATOM 790 C C . MET A 1 101 ? -17.125 3.623 8.547 1 90 101 MET A C 1
ATOM 792 O O . MET A 1 101 ? -18.188 3.123 8.156 1 90 101 MET A O 1
ATOM 796 N N . THR A 1 102 ? -17.062 4.824 9.031 1 88 102 THR A N 1
ATOM 797 C CA . THR A 1 102 ? -18.25 5.66 9.195 1 88 102 THR A CA 1
ATOM 798 C C . THR A 1 102 ? -18.719 6.199 7.844 1 88 102 THR A C 1
ATOM 800 O O . THR A 1 102 ? -19.922 6.359 7.617 1 88 102 THR A O 1
ATOM 803 N N . GLU A 1 103 ? -17.75 6.477 6.949 1 81 103 GLU A N 1
ATOM 804 C CA . GLU A 1 103 ? -18.094 6.988 5.625 1 81 103 GLU A CA 1
ATOM 805 C C . GLU A 1 103 ? -18.719 5.902 4.758 1 81 103 GLU A C 1
ATOM 807 O O . GLU A 1 103 ? -19.578 6.188 3.914 1 81 103 GLU A O 1
ATOM 812 N N . THR A 1 104 ? -18.172 4.703 4.863 1 70.56 104 THR A N 1
ATOM 813 C CA . THR A 1 104 ? -18.703 3.604 4.07 1 70.56 104 THR A CA 1
ATOM 814 C C . THR A 1 104 ? -20.109 3.219 4.551 1 70.56 104 THR A C 1
ATOM 816 O O . THR A 1 104 ? -20.891 2.67 3.785 1 70.56 104 THR A O 1
ATOM 819 N N . GLN A 1 105 ? -20.328 3.582 5.824 1 60.28 105 GLN A N 1
ATOM 820 C CA . GLN A 1 105 ? -21.656 3.305 6.379 1 60.28 105 GLN A CA 1
ATOM 821 C C . GLN A 1 105 ? -22.609 4.469 6.141 1 60.28 105 GLN A C 1
ATOM 823 O O . GLN A 1 105 ? -23.828 4.297 6.184 1 60.28 105 GLN A O 1
ATOM 828 N N . ALA A 1 106 ? -22 5.582 5.918 1 50.28 106 ALA A N 1
ATOM 829 C CA . ALA A 1 106 ? -22.891 6.715 5.695 1 50.28 106 ALA A CA 1
ATOM 830 C C . ALA A 1 106 ? -23.391 6.75 4.254 1 50.28 106 ALA A C 1
ATOM 832 O O . ALA A 1 106 ? -22.688 6.297 3.342 1 50.28 106 ALA A O 1
ATOM 833 N N . MET B 1 1 ? -15.391 -27.219 -11.109 1 56.31 1 MET B N 1
ATOM 834 C CA . MET B 1 1 ? -14.664 -26.047 -11.57 1 56.31 1 MET B CA 1
ATOM 835 C C . MET B 1 1 ? -15.344 -24.766 -11.102 1 56.31 1 MET B C 1
ATOM 837 O O . MET B 1 1 ? -14.68 -23.812 -10.672 1 56.31 1 MET B O 1
ATOM 841 N N . THR B 1 2 ? -16.625 -24.859 -10.82 1 70.06 2 THR B N 1
ATOM 842 C CA . THR B 1 2 ? -17.422 -23.672 -10.555 1 70.06 2 THR B CA 1
ATOM 843 C C . THR B 1 2 ? -17.297 -23.25 -9.094 1 70.06 2 THR B C 1
ATOM 845 O O . THR B 1 2 ? -16.969 -22.094 -8.805 1 70.06 2 THR B O 1
ATOM 848 N N . THR B 1 3 ? -17.25 -24.359 -8.328 1 74.5 3 THR B N 1
ATOM 849 C CA . THR B 1 3 ? -17.281 -24.062 -6.902 1 74.5 3 THR B CA 1
ATOM 850 C C . THR B 1 3 ? -15.914 -23.562 -6.43 1 74.5 3 THR B C 1
ATOM 852 O O . THR B 1 3 ? -15.844 -22.594 -5.66 1 74.5 3 THR B O 1
ATOM 855 N N . PHE B 1 4 ? -15.008 -24.203 -7.035 1 74 4 PHE B N 1
ATOM 856 C CA . PHE B 1 4 ? -13.648 -23.828 -6.668 1 74 4 PHE B CA 1
ATOM 857 C C . PHE B 1 4 ? -13.32 -22.422 -7.172 1 74 4 PHE B C 1
ATOM 859 O O . PHE B 1 4 ? -12.75 -21.609 -6.441 1 74 4 PHE B O 1
ATOM 866 N N . ASP B 1 5 ? -13.711 -22.172 -8.352 1 76.69 5 ASP B N 1
ATOM 867 C CA . ASP B 1 5 ? -13.484 -20.859 -8.961 1 76.69 5 ASP B CA 1
ATOM 868 C C . ASP B 1 5 ? -14.188 -19.766 -8.172 1 76.69 5 ASP B C 1
ATOM 870 O O . ASP B 1 5 ? -13.648 -18.672 -8 1 76.69 5 ASP B O 1
ATOM 874 N N . ASP B 1 6 ? -15.281 -20.188 -7.676 1 82.69 6 ASP B N 1
ATOM 875 C CA . ASP B 1 6 ? -16.062 -19.219 -6.898 1 82.69 6 ASP B CA 1
ATOM 876 C C . ASP B 1 6 ? -15.375 -18.922 -5.566 1 82.69 6 ASP B C 1
ATOM 878 O O . ASP B 1 6 ? -15.344 -17.766 -5.125 1 82.69 6 ASP B O 1
ATOM 882 N N . ARG B 1 7 ? -14.883 -19.969 -5.016 1 79.88 7 ARG B N 1
ATOM 883 C CA . ARG B 1 7 ? -14.195 -19.812 -3.742 1 79.88 7 ARG B CA 1
ATOM 884 C C . ARG B 1 7 ? -12.922 -18.984 -3.914 1 79.88 7 ARG B C 1
ATOM 886 O O . ARG B 1 7 ? -12.617 -18.125 -3.082 1 79.88 7 ARG B O 1
ATOM 893 N N . GLU B 1 8 ? -12.266 -19.234 -4.996 1 75.19 8 GLU B N 1
ATOM 894 C CA . GLU B 1 8 ? -11.039 -18.484 -5.297 1 75.19 8 GLU B CA 1
ATOM 895 C C . GLU B 1 8 ? -11.336 -17.016 -5.52 1 75.19 8 GLU B C 1
ATOM 897 O O . GLU B 1 8 ? -10.641 -16.141 -4.984 1 75.19 8 GLU B O 1
ATOM 902 N N . ARG B 1 9 ? -12.273 -16.844 -6.211 1 77.69 9 ARG B N 1
ATOM 903 C CA . ARG B 1 9 ? -12.68 -15.469 -6.492 1 77.69 9 ARG B CA 1
ATOM 904 C C . ARG B 1 9 ? -13.117 -14.758 -5.215 1 77.69 9 ARG B C 1
ATOM 906 O O . ARG B 1 9 ? -12.836 -13.57 -5.027 1 77.69 9 ARG B O 1
ATOM 913 N N . ALA B 1 10 ? -13.781 -15.555 -4.441 1 82.12 10 ALA B N 1
ATOM 914 C CA . ALA B 1 10 ? -14.258 -14.984 -3.186 1 82.12 10 ALA B CA 1
ATOM 915 C C . ALA B 1 10 ? -13.094 -14.617 -2.273 1 82.12 10 ALA B C 1
ATOM 917 O O . ALA B 1 10 ? -13.109 -13.57 -1.631 1 82.12 10 ALA B O 1
ATOM 918 N N . PHE B 1 11 ? -12.164 -15.484 -2.244 1 81.06 11 PHE B N 1
ATOM 919 C CA . PHE B 1 11 ? -10.984 -15.25 -1.421 1 81.06 11 PHE B CA 1
ATOM 920 C C . PHE B 1 11 ? -10.219 -14.031 -1.921 1 81.06 11 PHE B C 1
ATOM 922 O O . PHE B 1 11 ? -9.875 -13.141 -1.139 1 81.06 11 PHE B O 1
ATOM 929 N N . GLU B 1 12 ? -9.922 -13.977 -3.15 1 80.25 12 GLU B N 1
ATOM 930 C CA . GLU B 1 12 ? -9.219 -12.844 -3.748 1 80.25 12 GLU B CA 1
ATOM 931 C C . GLU B 1 12 ? -9.953 -11.539 -3.484 1 80.25 12 GLU B C 1
ATOM 933 O O . GLU B 1 12 ? -9.336 -10.523 -3.156 1 80.25 12 GLU B O 1
ATOM 938 N N . SER B 1 13 ? -11.195 -11.625 -3.666 1 82.19 13 SER B N 1
ATOM 939 C CA . SER B 1 13 ? -12.008 -10.422 -3.477 1 82.19 13 SER B CA 1
ATOM 940 C C . SER B 1 13 ? -11.914 -9.914 -2.043 1 82.19 13 SER B C 1
ATOM 942 O O . SER B 1 13 ? -11.797 -8.711 -1.816 1 82.19 13 SER B O 1
ATOM 944 N N . LYS B 1 14 ? -11.938 -10.898 -1.146 1 85.44 14 LYS B N 1
ATOM 945 C CA . LYS B 1 14 ? -11.859 -10.516 0.261 1 85.44 14 LYS B CA 1
ATOM 946 C C . LYS B 1 14 ? -10.516 -9.875 0.586 1 85.44 14 LYS B C 1
ATOM 948 O O . LYS B 1 14 ? -10.469 -8.805 1.204 1 85.44 14 LYS B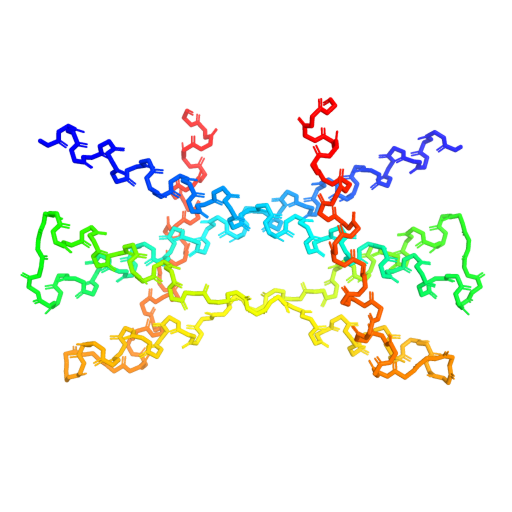 O 1
ATOM 953 N N . PHE B 1 15 ? -9.531 -10.5 0.185 1 82.5 15 PHE B N 1
ATOM 954 C CA . PHE B 1 15 ? -8.195 -10.008 0.477 1 82.5 15 PHE B CA 1
ATOM 955 C C . PHE B 1 15 ? -7.941 -8.672 -0.222 1 82.5 15 PHE B C 1
ATOM 957 O O . PHE B 1 15 ? -7.309 -7.781 0.342 1 82.5 15 PHE B O 1
ATOM 964 N N . ALA B 1 16 ? -8.438 -8.609 -1.389 1 80.69 16 ALA B N 1
ATOM 965 C CA . ALA B 1 16 ? -8.336 -7.348 -2.119 1 80.69 16 ALA B CA 1
ATOM 966 C C . ALA B 1 16 ? -9.086 -6.23 -1.393 1 80.69 16 ALA B C 1
ATOM 968 O O . ALA B 1 16 ? -8.594 -5.102 -1.306 1 80.69 16 ALA B O 1
ATOM 969 N N . HIS B 1 17 ? -10.234 -6.602 -0.883 1 83.94 17 HIS B N 1
ATOM 970 C CA . HIS B 1 17 ? -11.031 -5.633 -0.144 1 83.94 17 HIS B CA 1
ATOM 971 C C . HIS B 1 17 ? -10.32 -5.184 1.127 1 83.94 17 HIS B C 1
ATOM 973 O O . HIS B 1 17 ? -10.234 -3.984 1.404 1 83.94 17 HIS B O 1
ATOM 979 N N . ASP B 1 18 ? -9.828 -6.141 1.903 1 84.19 18 ASP B N 1
ATOM 980 C CA . ASP B 1 18 ? -9.125 -5.824 3.145 1 84.19 18 ASP B CA 1
ATOM 981 C C . ASP B 1 18 ? -7.891 -4.965 2.873 1 84.19 18 ASP B C 1
ATOM 983 O O . ASP B 1 18 ? -7.629 -4.004 3.596 1 84.19 18 ASP B O 1
ATOM 987 N N . ALA B 1 19 ? -7.242 -5.305 1.872 1 80.94 19 ALA B N 1
ATOM 988 C CA . ALA B 1 19 ? -6.047 -4.566 1.479 1 80.94 19 ALA B CA 1
ATOM 989 C C . ALA B 1 19 ? -6.398 -3.156 1.016 1 80.94 19 ALA B C 1
ATOM 991 O O . ALA B 1 19 ? -5.699 -2.195 1.343 1 80.94 19 ALA B O 1
ATOM 992 N N . GLU B 1 20 ? -7.418 -3.08 0.319 1 83.44 20 GLU B N 1
ATOM 993 C CA . GLU B 1 20 ? -7.914 -1.784 -0.133 1 83.44 20 GLU B CA 1
ATOM 994 C C . GLU B 1 20 ? -8.281 -0.892 1.049 1 83.44 20 GLU B C 1
ATOM 996 O O . GLU B 1 20 ? -7.945 0.294 1.066 1 83.44 20 GLU B O 1
ATOM 1001 N N . MET B 1 21 ? -8.961 -1.494 1.982 1 85.19 21 MET B N 1
ATOM 1002 C CA . MET B 1 21 ? -9.367 -0.742 3.166 1 85.19 21 MET B CA 1
ATOM 1003 C C . MET B 1 21 ? -8.148 -0.25 3.941 1 85.19 21 MET B C 1
ATOM 1005 O O . MET B 1 21 ? -8.133 0.883 4.426 1 85.19 21 MET B O 1
ATOM 1009 N N . GLN B 1 22 ? -7.25 -1.129 3.967 1 85 22 GLN B N 1
ATOM 1010 C CA . GLN B 1 22 ? -6.02 -0.752 4.656 1 85 22 GLN B CA 1
ATOM 1011 C C . GLN B 1 22 ? -5.324 0.405 3.945 1 85 22 GLN B C 1
ATOM 1013 O O . GLN B 1 22 ? -4.848 1.342 4.594 1 85 22 GLN B O 1
ATOM 1018 N N . PHE B 1 23 ? -5.324 0.393 2.686 1 85.31 23 PHE B N 1
ATOM 1019 C CA . PHE B 1 23 ? -4.691 1.445 1.901 1 85.31 23 PHE B CA 1
ATOM 1020 C C . PHE B 1 23 ? -5.43 2.768 2.068 1 85.31 23 PHE B C 1
ATOM 1022 O O . PHE B 1 23 ? -4.809 3.812 2.266 1 85.31 23 PHE B O 1
ATOM 1029 N N . ARG B 1 24 ? -6.668 2.734 2.08 1 87.25 24 ARG B N 1
ATOM 1030 C CA . ARG B 1 24 ? -7.473 3.938 2.271 1 87.25 24 ARG B CA 1
ATOM 1031 C C . ARG B 1 24 ? -7.242 4.535 3.658 1 87.25 24 ARG B C 1
ATOM 1033 O O . ARG B 1 24 ? -7.188 5.754 3.812 1 87.25 24 ARG B O 1
ATOM 1040 N N . ALA B 1 25 ? -7.156 3.613 4.539 1 90.19 25 ALA B N 1
ATOM 1041 C CA . ALA B 1 25 ? -6.895 4.059 5.906 1 90.19 25 ALA B CA 1
ATOM 1042 C C . ALA B 1 25 ? -5.547 4.77 6 1 90.19 25 ALA B C 1
ATOM 1044 O O . ALA B 1 25 ? -5.41 5.766 6.715 1 90.19 25 ALA B O 1
ATOM 1045 N N . GLU B 1 26 ? -4.641 4.305 5.297 1 90.44 26 GLU B N 1
ATOM 1046 C CA . GLU B 1 26 ? -3.312 4.91 5.293 1 90.44 26 GLU B CA 1
ATOM 1047 C C . GLU B 1 26 ? -3.336 6.281 4.621 1 90.44 26 GLU B C 1
ATOM 1049 O O . GLU B 1 26 ? -2.664 7.211 5.07 1 90.44 26 GLU B O 1
ATOM 1054 N N . VAL B 1 27 ? -4.043 6.383 3.559 1 89.25 27 VAL B N 1
ATOM 1055 C CA . VAL B 1 27 ? -4.203 7.668 2.893 1 89.25 27 VAL B CA 1
ATOM 1056 C C . VAL B 1 27 ? -4.855 8.664 3.846 1 89.25 27 VAL B C 1
ATOM 1058 O O . VAL B 1 27 ? -4.383 9.797 3.99 1 89.25 27 VAL B O 1
ATOM 1061 N N . ARG B 1 28 ? -5.871 8.219 4.562 1 91.62 28 ARG B N 1
ATOM 1062 C CA . ARG B 1 28 ? -6.559 9.07 5.527 1 91.62 28 ARG B CA 1
ATOM 1063 C C . ARG B 1 28 ? -5.637 9.445 6.68 1 91.62 28 ARG B C 1
ATOM 1065 O O . ARG B 1 28 ? -5.637 10.594 7.137 1 91.62 28 ARG B O 1
ATOM 1072 N N . ARG B 1 29 ? -4.965 8.516 7.098 1 94 29 ARG B N 1
ATOM 1073 C CA . ARG B 1 29 ? -3.988 8.781 8.148 1 94 29 ARG B CA 1
ATOM 1074 C C . ARG B 1 29 ? -3.002 9.859 7.719 1 94 29 ARG B C 1
ATOM 1076 O O . ARG B 1 29 ? -2.717 10.789 8.477 1 94 29 ARG B O 1
ATOM 1083 N N . ASN B 1 30 ? -2.504 9.742 6.504 1 94 30 ASN B N 1
ATOM 1084 C CA . ASN B 1 30 ? -1.545 10.719 6.004 1 94 30 ASN B CA 1
ATOM 1085 C C . ASN B 1 30 ? -2.156 12.117 5.93 1 94 30 ASN B C 1
ATOM 1087 O O . ASN B 1 30 ? -1.481 13.109 6.207 1 94 30 ASN B O 1
ATOM 1091 N N . LYS B 1 31 ? -3.391 12.156 5.547 1 94 31 LYS B N 1
ATOM 1092 C CA . LYS B 1 31 ? -4.102 13.43 5.547 1 94 31 LYS B CA 1
ATOM 1093 C C . LYS B 1 31 ? -4.16 14.023 6.953 1 94 31 LYS B C 1
ATOM 1095 O O . LYS B 1 31 ? -3.863 15.203 7.145 1 94 31 LYS B O 1
ATOM 1100 N N . LEU B 1 32 ? -4.488 13.258 7.871 1 96.12 32 LEU B N 1
ATOM 1101 C CA . LEU B 1 32 ? -4.609 13.703 9.258 1 96.12 32 LEU B CA 1
ATOM 1102 C C . LEU B 1 32 ? -3.258 14.148 9.805 1 96.12 32 LEU B C 1
ATOM 1104 O O . LEU B 1 32 ? -3.17 15.164 10.5 1 96.12 32 LEU B O 1
ATOM 1108 N N . VAL B 1 33 ? -2.268 13.414 9.492 1 97.5 33 VAL B N 1
ATOM 1109 C CA . VAL B 1 33 ? -0.921 13.789 9.906 1 97.5 33 VAL B CA 1
ATOM 1110 C C . VAL B 1 33 ? -0.546 15.133 9.281 1 97.5 33 VAL B C 1
ATOM 1112 O O . VAL B 1 33 ? 0.038 15.992 9.945 1 97.5 33 VAL B O 1
ATOM 1115 N N . GLY B 1 34 ? -0.868 15.258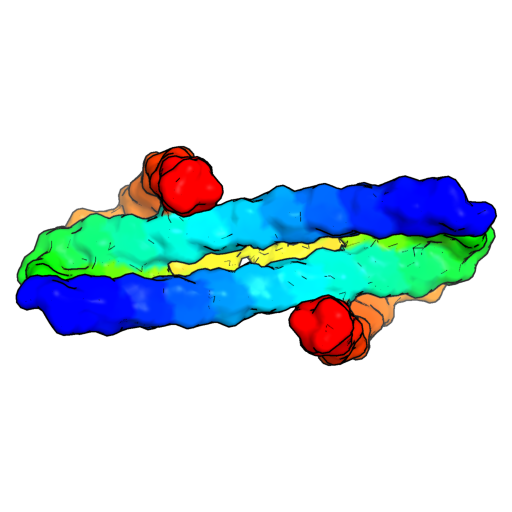 8.055 1 97.12 34 GLY B N 1
ATOM 1116 C CA . GLY B 1 34 ? -0.618 16.516 7.375 1 97.12 34 GLY B CA 1
ATOM 1117 C C . GLY B 1 34 ? -1.327 17.688 8.023 1 97.12 34 GLY B C 1
ATOM 1118 O O . GLY B 1 34 ? -0.748 18.766 8.164 1 97.12 34 GLY B O 1
ATOM 1119 N N . LEU B 1 35 ? -2.508 17.531 8.375 1 96.81 35 LEU B N 1
ATOM 1120 C CA . LEU B 1 35 ? -3.27 18.578 9.031 1 96.81 35 LEU B CA 1
ATOM 1121 C C . LEU B 1 35 ? -2.678 18.906 10.398 1 96.81 35 LEU B C 1
ATOM 1123 O O . LEU B 1 35 ? -2.566 20.078 10.766 1 96.81 35 LEU B O 1
ATOM 1127 N N . TRP B 1 36 ? -2.35 17.906 11.109 1 98.5 36 TRP B N 1
ATOM 1128 C CA . TRP B 1 36 ? -1.674 18.078 12.391 1 98.5 36 TRP B CA 1
ATOM 1129 C C . TRP B 1 36 ? -0.381 18.875 12.219 1 98.5 36 TRP B C 1
ATOM 1131 O O . TRP B 1 36 ? -0.142 19.844 12.938 1 98.5 36 TRP B O 1
ATOM 1141 N N . ALA B 1 37 ? 0.416 18.469 11.289 1 98.62 37 ALA B N 1
ATOM 1142 C CA . ALA B 1 37 ? 1.684 19.156 11.031 1 98.62 37 ALA B CA 1
ATOM 1143 C C . ALA B 1 37 ? 1.453 20.578 10.547 1 98.62 37 ALA B C 1
ATOM 1145 O O . ALA B 1 37 ? 2.205 21.484 10.906 1 98.62 37 ALA B O 1
ATOM 1146 N N . ALA B 1 38 ? 0.451 20.766 9.773 1 98.38 38 ALA B N 1
ATOM 1147 C CA . ALA B 1 38 ? 0.112 22.094 9.289 1 98.38 38 ALA B CA 1
ATOM 1148 C C . ALA B 1 38 ? -0.164 23.047 10.445 1 98.38 38 ALA B C 1
ATOM 1150 O O . ALA B 1 38 ? 0.285 24.203 10.438 1 98.38 38 ALA B O 1
ATOM 1151 N N . GLU B 1 39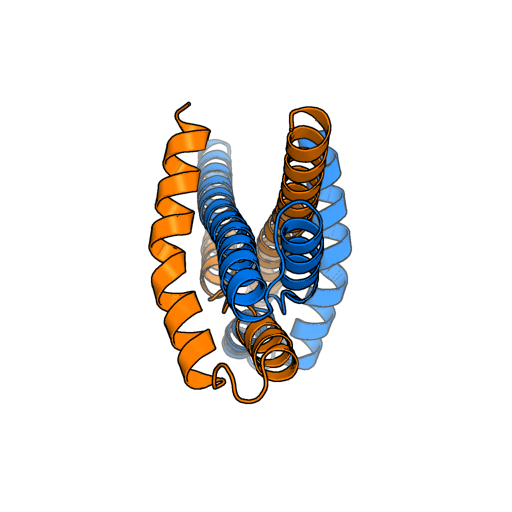 ? -0.839 22.547 11.391 1 97.94 39 GLU B N 1
ATOM 1152 C CA . GLU B 1 39 ? -1.127 23.344 12.57 1 97.94 39 GLU B CA 1
ATOM 1153 C C . GLU B 1 39 ? 0.158 23.766 13.281 1 97.94 39 GLU B C 1
ATOM 1155 O O . GLU B 1 39 ? 0.308 24.922 13.672 1 97.94 39 GLU B O 1
ATOM 1160 N N . LEU B 1 40 ? 1.04 22.891 13.398 1 98.06 40 LEU B N 1
ATOM 1161 C CA . LEU B 1 40 ? 2.314 23.188 14.039 1 98.06 40 LEU B CA 1
ATOM 1162 C C . LEU B 1 40 ? 3.107 24.219 13.234 1 98.06 40 LEU B C 1
ATOM 1164 O O . LEU B 1 40 ? 3.891 24.984 13.805 1 98.06 40 LEU B O 1
ATOM 1168 N N . LEU B 1 41 ? 2.891 24.281 12 1 98.19 41 LEU B N 1
ATOM 1169 C CA . LEU B 1 41 ? 3.59 25.203 11.102 1 98.19 41 LEU B CA 1
ATOM 1170 C C . LEU B 1 41 ? 2.861 26.531 11.016 1 98.19 41 LEU B C 1
ATOM 1172 O O . LEU B 1 41 ? 3.324 27.453 10.336 1 98.19 41 LEU B O 1
ATOM 1176 N N . GLY B 1 42 ? 1.682 26.609 11.562 1 97.69 42 GLY B N 1
ATOM 1177 C CA . GLY B 1 42 ? 0.911 27.844 11.562 1 97.69 42 GLY B CA 1
ATOM 1178 C C . GLY B 1 42 ? 0.057 28.016 10.32 1 97.69 42 GLY B C 1
ATOM 1179 O O . GLY B 1 42 ? -0.352 29.125 9.984 1 97.69 42 GLY B O 1
ATOM 1180 N N . LYS B 1 43 ? -0.121 26.922 9.625 1 97.19 43 LYS B N 1
ATOM 1181 C CA . LYS B 1 43 ? -0.975 26.953 8.438 1 97.19 43 LYS B CA 1
ATOM 1182 C C . LYS B 1 43 ? -2.428 26.656 8.805 1 97.19 43 LYS B C 1
ATOM 1184 O O . LYS B 1 43 ? -2.699 25.781 9.641 1 97.19 43 LYS B O 1
ATOM 1189 N N . THR B 1 44 ? -3.332 27.438 8.188 1 94 44 THR B N 1
ATOM 1190 C CA . THR B 1 44 ? -4.754 27.234 8.445 1 94 44 THR B CA 1
ATOM 1191 C C . THR B 1 44 ? -5.551 27.281 7.141 1 94 44 THR B C 1
ATOM 1193 O O . THR B 1 44 ? -5.023 27.688 6.102 1 94 44 THR B O 1
ATOM 1196 N N . GLY B 1 45 ? -6.719 26.797 7.156 1 89.94 45 GLY B N 1
ATOM 1197 C CA . GLY B 1 45 ? -7.605 26.891 6.008 1 89.94 45 GLY B CA 1
ATOM 1198 C C . GLY B 1 45 ? -7.059 26.188 4.777 1 89.94 45 GLY B C 1
ATOM 1199 O O . GLY B 1 45 ? -6.676 25.016 4.84 1 89.94 45 GLY B O 1
ATOM 1200 N N . GLU B 1 46 ? -6.953 26.938 3.736 1 90.31 46 GLU B N 1
ATOM 1201 C CA . GLU B 1 46 ? -6.539 26.391 2.447 1 90.31 46 GLU B CA 1
ATOM 1202 C C . GLU B 1 46 ? -5.07 25.969 2.473 1 90.31 46 GLU B C 1
ATOM 1204 O O . GLU B 1 46 ? -4.703 24.953 1.885 1 90.31 46 GLU B O 1
ATOM 1209 N N . GLU B 1 47 ? -4.324 26.75 3.178 1 94.25 47 GLU B N 1
ATOM 1210 C CA . GLU B 1 47 ? -2.902 26.422 3.264 1 94.25 47 GLU B CA 1
ATOM 1211 C C . GLU B 1 47 ? -2.682 25.094 3.977 1 94.25 47 GLU B C 1
ATOM 1213 O O . GLU B 1 47 ? -1.795 24.328 3.604 1 94.25 47 GLU B O 1
ATOM 1218 N N . ALA B 1 48 ? -3.48 24.828 5.027 1 94.44 48 ALA B N 1
ATOM 1219 C CA . ALA B 1 48 ? -3.396 23.562 5.75 1 94.44 48 ALA B CA 1
ATOM 1220 C C . ALA B 1 48 ? -3.787 22.391 4.852 1 94.44 48 ALA B C 1
ATOM 1222 O O . ALA B 1 48 ? -3.143 21.344 4.875 1 94.44 48 ALA B O 1
ATOM 1223 N N . GLN B 1 49 ? -4.711 22.594 4.031 1 92.19 49 GLN B N 1
ATOM 1224 C CA . GLN B 1 49 ? -5.184 21.547 3.143 1 92.19 49 GLN B CA 1
ATOM 1225 C C . GLN B 1 49 ? -4.164 21.25 2.047 1 92.19 49 GLN B C 1
ATOM 1227 O O . GLN B 1 49 ? -3.967 20.094 1.668 1 92.19 49 GLN B O 1
ATOM 1232 N N . VAL B 1 50 ? -3.564 22.328 1.532 1 92.44 50 VAL B N 1
ATOM 1233 C CA . VAL B 1 50 ? -2.531 22.172 0.514 1 92.44 50 VAL B CA 1
ATOM 1234 C C . VAL B 1 50 ? -1.36 21.375 1.082 1 92.44 50 VAL B C 1
ATOM 1236 O O . VAL B 1 50 ? -0.835 20.484 0.422 1 92.44 50 VAL B O 1
ATOM 1239 N N . TYR B 1 51 ? -1.001 21.719 2.322 1 96.44 51 TYR B N 1
ATOM 1240 C CA . TYR B 1 51 ? 0.102 21 2.953 1 96.44 51 TYR B CA 1
ATOM 1241 C C . TYR B 1 51 ? -0.263 19.531 3.186 1 96.44 51 TYR B C 1
ATOM 1243 O O . TYR B 1 51 ? 0.555 18.641 2.959 1 96.44 51 TYR B O 1
ATOM 1251 N N . ALA B 1 52 ? -1.511 19.266 3.641 1 94.88 52 ALA B N 1
ATOM 1252 C CA . ALA B 1 52 ? -1.966 17.891 3.873 1 94.88 52 ALA B CA 1
ATOM 1253 C C . ALA B 1 52 ? -1.913 17.078 2.588 1 94.88 52 ALA B C 1
ATOM 1255 O O . ALA B 1 52 ? -1.514 15.906 2.605 1 94.88 52 ALA B O 1
ATOM 1256 N N . ARG B 1 53 ? -2.244 17.672 1.473 1 91.69 53 ARG B N 1
ATOM 1257 C CA . ARG B 1 53 ? -2.17 16.984 0.185 1 91.69 53 ARG B CA 1
ATOM 1258 C C . ARG B 1 53 ? -0.728 16.625 -0.163 1 91.69 53 ARG B C 1
ATOM 1260 O O . ARG B 1 53 ? -0.462 15.555 -0.702 1 91.69 53 ARG B O 1
ATOM 1267 N N . ALA B 1 54 ? 0.102 17.531 0.181 1 93.5 54 ALA B N 1
ATOM 1268 C CA . ALA B 1 54 ? 1.517 17.266 -0.074 1 93.5 54 ALA B CA 1
ATOM 1269 C C . ALA B 1 54 ? 2.014 16.094 0.754 1 93.5 54 ALA B C 1
ATOM 1271 O O . ALA B 1 54 ? 2.865 15.32 0.302 1 93.5 54 ALA B O 1
ATOM 1272 N N . VAL B 1 55 ? 1.51 16 1.936 1 94.56 55 VAL B N 1
ATOM 1273 C CA . VAL B 1 55 ? 1.903 14.898 2.812 1 94.56 55 VAL B CA 1
ATOM 1274 C C . VAL B 1 55 ? 1.373 13.578 2.256 1 94.56 55 VAL B C 1
ATOM 1276 O O . VAL B 1 55 ? 2.082 12.57 2.254 1 94.56 55 VAL B O 1
ATOM 1279 N N . ILE B 1 56 ? 0.148 13.578 1.786 1 91.25 56 ILE B N 1
ATOM 1280 C CA . ILE B 1 56 ? -0.396 12.383 1.147 1 91.25 56 ILE B CA 1
ATOM 1281 C C . ILE B 1 56 ? 0.483 11.984 -0.035 1 91.25 56 ILE B C 1
ATOM 1283 O O . ILE B 1 56 ? 0.809 10.812 -0.206 1 91.25 56 ILE B O 1
ATOM 1287 N N . GLN B 1 57 ? 0.99 12.93 -0.813 1 88.44 57 GLN B N 1
ATOM 1288 C CA . GLN B 1 57 ? 1.773 12.688 -2.021 1 88.44 57 GLN B CA 1
ATOM 1289 C C . GLN B 1 57 ? 3.18 12.211 -1.679 1 88.44 57 GLN B C 1
ATOM 1291 O O . GLN B 1 57 ? 3.848 11.586 -2.508 1 88.44 57 GLN B O 1
ATOM 1296 N N . ALA B 1 58 ? 3.568 12.461 -0.513 1 89.81 58 ALA B N 1
ATOM 1297 C CA . ALA B 1 58 ? 4.918 12.086 -0.094 1 89.81 58 ALA B CA 1
ATOM 1298 C C . ALA B 1 58 ? 5.02 10.586 0.171 1 89.81 58 ALA B C 1
ATOM 1300 O O . ALA B 1 58 ? 6.121 10.039 0.269 1 89.81 58 ALA B O 1
ATOM 1301 N N . ASP B 1 59 ? 3.881 9.992 0.327 1 87.06 59 ASP B N 1
ATOM 1302 C CA . ASP B 1 59 ? 3.861 8.555 0.542 1 87.06 59 ASP B CA 1
ATOM 1303 C C . ASP B 1 59 ? 4.141 7.801 -0.758 1 87.06 59 ASP B C 1
ATOM 1305 O O . ASP B 1 59 ? 3.248 7.641 -1.593 1 87.06 59 ASP B O 1
ATOM 1309 N N . LEU B 1 60 ? 5.375 7.336 -1.164 1 71.94 60 LEU B N 1
ATOM 1310 C CA . LEU B 1 60 ? 5.734 6.59 -2.367 1 71.94 60 LEU B CA 1
ATOM 1311 C C . LEU B 1 60 ? 5.465 5.102 -2.186 1 71.94 60 LEU B C 1
ATOM 1313 O O . LEU B 1 60 ? 5.543 4.332 -3.146 1 71.94 60 LEU B O 1
ATOM 1317 N N . HIS B 1 61 ? 4.309 4.887 -1.668 1 62.69 61 HIS B N 1
ATOM 1318 C CA . HIS B 1 61 ? 3.951 3.494 -1.429 1 62.69 61 HIS B CA 1
ATOM 1319 C C . HIS B 1 61 ? 4.918 2.549 -2.133 1 62.69 61 HIS B C 1
ATOM 1321 O O . HIS B 1 61 ? 4.98 2.518 -3.363 1 62.69 61 HIS B O 1
ATOM 1327 N N . GLU B 1 62 ? 6.09 2.219 -1.544 1 58.03 62 GLU B N 1
ATOM 1328 C CA . GLU B 1 62 ? 6.945 1.166 -2.086 1 58.03 62 GLU B CA 1
ATOM 1329 C C . GLU B 1 62 ? 6.359 -0.216 -1.803 1 58.03 62 GLU B C 1
ATOM 1331 O O . GLU B 1 62 ? 6.422 -0.702 -0.671 1 58.03 62 GLU B O 1
ATOM 1336 N N . PRO B 1 63 ? 5.398 -0.654 -2.646 1 53.75 63 PRO B N 1
ATOM 1337 C CA . PRO B 1 63 ? 4.746 -1.949 -2.434 1 53.75 63 PRO B CA 1
ATOM 1338 C C . PRO B 1 63 ? 5.715 -3.018 -1.925 1 53.75 63 PRO B C 1
ATOM 1340 O O . PRO B 1 63 ? 6.891 -3.018 -2.295 1 53.75 63 PRO B O 1
ATOM 1343 N N . GLY B 1 64 ? 5.695 -3.375 -0.655 1 60.16 64 GLY B N 1
ATOM 1344 C CA . GLY B 1 64 ? 6.387 -4.465 0.015 1 60.16 64 GLY B CA 1
ATOM 1345 C C . GLY B 1 64 ? 6.668 -5.645 -0.897 1 60.16 64 GLY B C 1
ATOM 1346 O O . GLY B 1 64 ? 6.227 -6.762 -0.626 1 60.16 64 GLY B O 1
ATOM 1347 N N . PHE B 1 65 ? 7.492 -5.391 -1.929 1 75.06 65 PHE B N 1
ATOM 1348 C CA . PHE B 1 65 ? 7.902 -6.348 -2.949 1 75.06 65 PHE B CA 1
ATOM 1349 C C . PHE B 1 65 ? 8.844 -7.391 -2.361 1 75.06 65 PHE B C 1
ATOM 1351 O O . PHE B 1 65 ? 8.75 -8.578 -2.693 1 75.06 65 PHE B O 1
ATOM 1358 N N . GLU B 1 66 ? 9.414 -6.992 -1.28 1 84.5 66 GLU B N 1
ATOM 1359 C CA . GLU B 1 66 ? 10.531 -7.844 -0.872 1 84.5 66 GLU B CA 1
ATOM 1360 C C . GLU B 1 66 ? 10.039 -9.023 -0.031 1 84.5 66 GLU B C 1
ATOM 1362 O O . GLU B 1 66 ? 10.648 -10.094 -0.046 1 84.5 66 GLU B O 1
ATOM 1367 N N . ASP B 1 67 ? 8.961 -8.852 0.651 1 90.06 67 ASP B N 1
ATOM 1368 C CA . ASP B 1 67 ? 8.391 -9.953 1.409 1 90.06 67 ASP B CA 1
ATOM 1369 C C . ASP B 1 67 ? 7.895 -11.062 0.479 1 90.06 67 ASP B C 1
ATOM 1371 O O . ASP B 1 67 ? 8.109 -12.242 0.746 1 90.06 67 ASP B O 1
ATOM 1375 N N . VAL B 1 68 ? 7.332 -10.656 -0.637 1 94 68 VAL B N 1
ATOM 1376 C CA . VAL B 1 68 ? 6.859 -11.617 -1.63 1 94 68 VAL B CA 1
ATOM 1377 C C . VAL B 1 68 ? 8.047 -12.281 -2.314 1 94 68 VAL B C 1
ATOM 1379 O O . VAL B 1 68 ? 8.062 -13.5 -2.506 1 94 68 VAL B O 1
ATOM 1382 N N . VAL B 1 69 ? 9.094 -11.5 -2.564 1 95.62 69 VAL B N 1
ATOM 1383 C CA . VAL B 1 69 ? 10.297 -12.031 -3.195 1 95.62 69 VAL B CA 1
ATOM 1384 C C . VAL B 1 69 ? 10.938 -13.086 -2.291 1 95.62 69 VAL B C 1
ATOM 1386 O O . VAL B 1 69 ? 11.266 -14.188 -2.744 1 95.62 69 VAL B O 1
ATOM 1389 N N . ARG B 1 70 ? 11.078 -12.766 -1.036 1 94.75 70 ARG B N 1
ATOM 1390 C CA . ARG B 1 70 ? 11.688 -13.68 -0.077 1 94.75 70 ARG B CA 1
ATOM 1391 C C . ARG B 1 70 ? 10.883 -14.977 0.039 1 94.75 70 ARG B C 1
ATOM 1393 O O . ARG B 1 70 ? 11.445 -16.062 -0.008 1 94.75 70 ARG B O 1
ATOM 1400 N N . LYS B 1 71 ? 9.609 -14.82 0.124 1 96.56 71 LYS B N 1
ATOM 1401 C CA . LYS B 1 71 ? 8.742 -15.984 0.269 1 96.56 71 LYS B CA 1
ATOM 1402 C C . LYS B 1 71 ? 8.82 -16.891 -0.961 1 96.56 71 LYS B C 1
ATOM 1404 O O . LYS B 1 71 ? 9.055 -18.094 -0.842 1 96.56 71 LYS B O 1
ATOM 1409 N N . VAL B 1 72 ? 8.656 -16.359 -2.1 1 98.12 72 VAL B N 1
ATOM 1410 C CA . VAL B 1 72 ? 8.539 -17.125 -3.336 1 98.12 72 VAL B CA 1
ATOM 1411 C C . VAL B 1 72 ? 9.898 -17.719 -3.709 1 98.12 72 VAL B C 1
ATOM 1413 O O . VAL B 1 72 ? 9.984 -18.875 -4.113 1 98.12 72 VAL B O 1
ATOM 1416 N N . SER B 1 73 ? 10.945 -16.953 -3.566 1 98.19 73 SER B N 1
ATOM 1417 C CA . SER B 1 73 ? 12.273 -17.484 -3.887 1 98.19 73 SER B CA 1
ATOM 1418 C C . SER B 1 73 ? 12.648 -18.641 -2.965 1 98.19 73 SER B C 1
ATOM 1420 O O . SER B 1 73 ? 13.242 -19.625 -3.404 1 98.19 73 SER B O 1
ATOM 1422 N N . ALA B 1 74 ? 12.336 -18.484 -1.699 1 98.06 74 ALA B N 1
ATOM 1423 C CA . ALA B 1 74 ? 12.602 -19.562 -0.745 1 98.06 74 ALA B CA 1
ATOM 1424 C C . ALA B 1 74 ? 11.844 -20.828 -1.113 1 98.06 74 ALA B C 1
ATOM 1426 O O . ALA B 1 74 ? 12.391 -21.922 -1.062 1 98.06 74 ALA B O 1
ATOM 1427 N N . ASP B 1 75 ? 10.617 -20.688 -1.472 1 98.38 75 ASP B N 1
ATOM 1428 C CA . ASP B 1 75 ? 9.789 -21.828 -1.826 1 98.38 75 ASP B CA 1
ATOM 1429 C C . ASP B 1 75 ? 10.297 -22.516 -3.098 1 98.38 75 ASP B C 1
ATOM 1431 O O . ASP B 1 75 ? 10.242 -23.734 -3.221 1 98.38 75 ASP B O 1
ATOM 1435 N N . LEU B 1 76 ? 10.766 -21.719 -4.016 1 98.38 76 LEU B N 1
ATOM 1436 C CA . LEU B 1 76 ? 11.164 -22.234 -5.316 1 98.38 76 LEU B CA 1
ATOM 1437 C C . LEU B 1 76 ? 12.555 -22.844 -5.258 1 98.38 76 LEU B C 1
ATOM 1439 O O . LEU B 1 76 ? 12.875 -23.766 -6.027 1 98.38 76 LEU B O 1
ATOM 1443 N N . GLY B 1 77 ? 13.43 -22.359 -4.375 1 97.12 77 GLY B N 1
ATOM 1444 C CA . GLY B 1 77 ? 14.789 -22.875 -4.305 1 97.12 77 GLY B CA 1
ATOM 1445 C C . GLY B 1 77 ? 15.562 -22.688 -5.598 1 97.12 77 GLY B C 1
ATOM 1446 O O . GLY B 1 77 ? 15.664 -21.578 -6.117 1 97.12 77 GLY B O 1
ATOM 1447 N N . ASP B 1 78 ? 15.969 -23.812 -6.16 1 96.94 78 ASP B N 1
ATOM 1448 C CA . ASP B 1 78 ? 16.828 -23.766 -7.332 1 96.94 78 ASP B CA 1
ATOM 1449 C C . A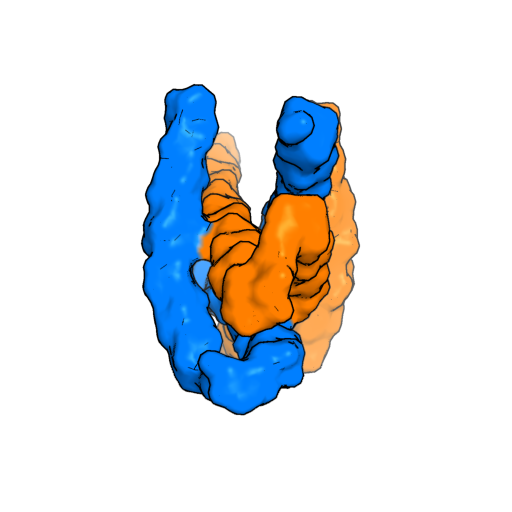SP B 1 78 ? 16.031 -23.531 -8.602 1 96.94 78 ASP B C 1
ATOM 1451 O O . ASP B 1 78 ? 16.594 -23.281 -9.672 1 96.94 78 ASP B O 1
ATOM 1455 N N . ARG B 1 79 ? 14.781 -23.516 -8.484 1 98 79 ARG B N 1
ATOM 1456 C CA . ARG B 1 79 ? 13.93 -23.359 -9.656 1 98 79 ARG B CA 1
ATOM 1457 C C . ARG B 1 79 ? 13.883 -21.906 -10.109 1 98 79 ARG B C 1
ATOM 1459 O O . ARG B 1 79 ? 13.602 -21.609 -11.273 1 98 79 ARG B O 1
ATOM 1466 N N . ALA B 1 80 ? 14.07 -20.969 -9.203 1 97.69 80 ALA B N 1
ATOM 1467 C CA . ALA B 1 80 ? 14.117 -19.547 -9.547 1 97.69 80 ALA B CA 1
ATOM 1468 C C . ALA B 1 80 ? 14.867 -18.75 -8.477 1 97.69 80 ALA B C 1
ATOM 1470 O O . ALA B 1 80 ? 14.68 -18.969 -7.281 1 97.69 80 ALA B O 1
ATOM 1471 N N . SER B 1 81 ? 15.664 -17.781 -8.906 1 97.5 81 SER B N 1
ATOM 1472 C CA . SER B 1 81 ? 16.391 -16.891 -7.996 1 97.5 81 SER B CA 1
ATOM 1473 C C . SER B 1 81 ? 15.508 -15.734 -7.543 1 97.5 81 SER B C 1
ATOM 1475 O O . SER B 1 81 ? 14.461 -15.477 -8.133 1 97.5 81 SER B O 1
ATOM 1477 N N . ALA B 1 82 ? 16.016 -15.094 -6.586 1 96.94 82 ALA B N 1
ATOM 1478 C CA . ALA B 1 82 ? 15.344 -13.875 -6.141 1 96.94 82 ALA B CA 1
ATOM 1479 C C . ALA B 1 82 ? 15.25 -12.852 -7.27 1 96.94 82 ALA B C 1
ATOM 1481 O O . ALA B 1 82 ? 14.227 -12.18 -7.426 1 96.94 82 ALA B O 1
ATOM 1482 N N . ASP B 1 83 ? 16.266 -12.82 -8.094 1 96.5 83 ASP B N 1
ATOM 1483 C CA . ASP B 1 83 ? 16.281 -11.883 -9.219 1 96.5 83 ASP B CA 1
ATOM 1484 C C . ASP B 1 83 ? 15.227 -12.258 -10.25 1 96.5 83 ASP B C 1
ATOM 1486 O O . ASP B 1 83 ? 14.57 -11.375 -10.82 1 96.5 83 ASP B O 1
ATOM 1490 N N . MET B 1 84 ? 15.039 -13.492 -10.422 1 97.44 84 MET B N 1
ATOM 1491 C CA . MET B 1 84 ? 14.023 -13.945 -11.367 1 97.44 84 MET B CA 1
ATOM 1492 C C . MET B 1 84 ? 12.625 -13.617 -10.852 1 97.44 84 MET B C 1
ATOM 1494 O O . MET B 1 84 ? 11.758 -13.203 -11.617 1 97.44 84 MET B O 1
ATOM 1498 N N . VAL B 1 85 ? 12.438 -13.812 -9.586 1 97.62 85 VAL B N 1
ATOM 1499 C CA . VAL B 1 85 ? 11.148 -13.5 -8.969 1 97.62 85 VAL B CA 1
ATOM 1500 C C . VAL B 1 85 ? 10.875 -12 -9.07 1 97.62 85 VAL B C 1
ATOM 1502 O O . VAL B 1 85 ? 9.773 -11.594 -9.453 1 97.62 85 VAL B O 1
ATOM 1505 N N . ARG B 1 86 ? 11.906 -11.195 -8.805 1 95.38 86 ARG B N 1
ATOM 1506 C CA . ARG B 1 86 ? 11.773 -9.75 -8.945 1 95.38 86 ARG B CA 1
ATOM 1507 C C . ARG B 1 86 ? 11.406 -9.359 -10.367 1 95.38 86 ARG B C 1
ATOM 1509 O O . ARG B 1 86 ? 10.523 -8.523 -10.586 1 95.38 86 ARG B O 1
ATOM 1516 N N . GLY B 1 87 ? 12.078 -9.977 -11.234 1 96 87 GLY B N 1
ATOM 1517 C CA . GLY B 1 87 ? 11.789 -9.727 -12.641 1 96 87 GLY B CA 1
ATOM 1518 C C . GLY B 1 87 ? 10.367 -10.086 -13.023 1 96 87 GLY B C 1
ATOM 1519 O O . GLY B 1 87 ? 9.711 -9.344 -13.766 1 96 87 GLY B O 1
ATOM 1520 N N . LYS B 1 88 ? 9.914 -11.164 -12.484 1 97.25 88 LYS B N 1
ATOM 1521 C CA . LYS B 1 88 ? 8.562 -11.617 -12.781 1 97.25 88 LYS B CA 1
ATOM 1522 C C . LYS B 1 88 ? 7.523 -10.664 -12.188 1 97.25 88 LYS B C 1
ATOM 1524 O O . LYS B 1 88 ? 6.5 -10.383 -12.82 1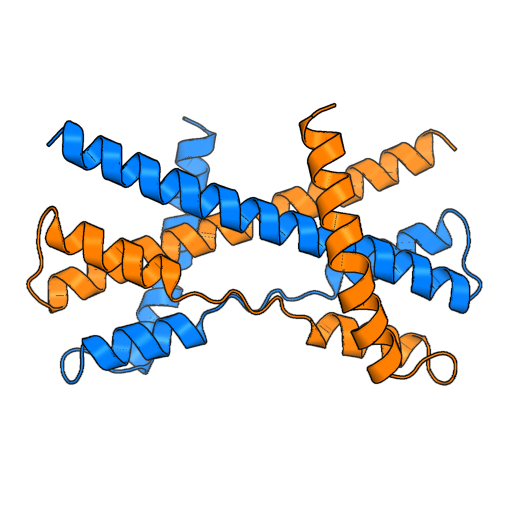 97.25 88 LYS B O 1
ATOM 1529 N N . MET B 1 89 ? 7.824 -10.211 -11.047 1 95.5 89 MET B N 1
ATOM 1530 C CA . MET B 1 89 ? 6.918 -9.258 -10.406 1 95.5 89 MET B CA 1
ATOM 1531 C C . MET B 1 89 ? 6.816 -7.973 -11.211 1 95.5 89 MET B C 1
ATOM 1533 O O . MET B 1 89 ? 5.727 -7.414 -11.367 1 95.5 89 MET B O 1
ATOM 1537 N N . LEU B 1 90 ? 7.902 -7.508 -11.711 1 94 90 LEU B N 1
ATOM 1538 C CA . LEU B 1 90 ? 7.906 -6.305 -12.539 1 94 90 LEU B CA 1
ATOM 1539 C C . LEU B 1 90 ? 7.152 -6.539 -13.844 1 94 90 LEU B C 1
ATOM 1541 O O . LEU B 1 90 ? 6.43 -5.656 -14.312 1 94 90 LEU B O 1
ATOM 1545 N N . GLU B 1 91 ? 7.273 -7.727 -14.336 1 96.81 91 GLU B N 1
ATOM 1546 C CA . GLU B 1 91 ? 6.613 -8.102 -15.586 1 96.81 91 GLU B CA 1
ATOM 1547 C C . GLU B 1 91 ? 5.098 -8.18 -15.406 1 96.81 91 GLU B C 1
ATOM 1549 O O . GLU B 1 91 ? 4.344 -7.824 -16.312 1 96.81 91 GLU B O 1
ATOM 1554 N N . LEU B 1 92 ? 4.688 -8.547 -14.273 1 96.81 92 LEU B N 1
ATOM 1555 C CA . LEU B 1 92 ? 3.287 -8.93 -14.117 1 96.81 92 LEU B CA 1
ATOM 1556 C C . LEU B 1 92 ? 2.467 -7.762 -13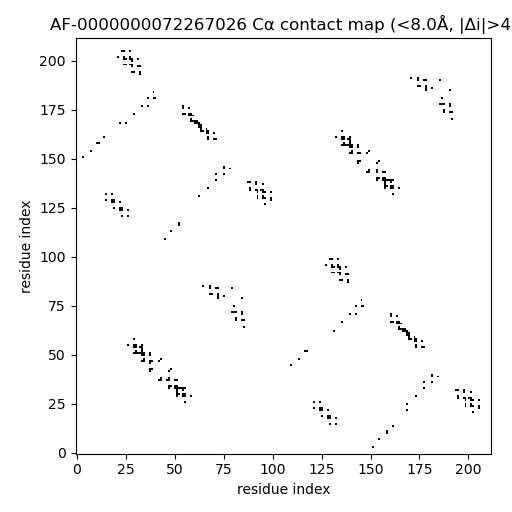.57 1 96.81 92 LEU B C 1
ATOM 1558 O O . LEU B 1 92 ? 1.234 -7.793 -13.617 1 96.81 92 LEU B O 1
ATOM 1562 N N . LEU B 1 93 ? 3.18 -6.711 -13.148 1 94.12 93 LEU B N 1
ATOM 1563 C CA . LEU B 1 93 ? 2.426 -5.578 -12.617 1 94.12 93 LEU B CA 1
ATOM 1564 C C . LEU B 1 93 ? 1.595 -4.922 -13.719 1 94.12 93 LEU B C 1
ATOM 1566 O O . LEU B 1 93 ? 0.404 -4.664 -13.523 1 94.12 93 LEU B O 1
ATOM 1570 N N . PRO B 1 94 ? 2.162 -4.664 -14.922 1 95.62 94 PRO B N 1
ATOM 1571 C CA . PRO B 1 94 ? 1.325 -4.09 -15.977 1 95.62 94 PRO B CA 1
ATOM 1572 C C . PRO B 1 94 ? 0.195 -5.023 -16.406 1 95.62 94 PRO B C 1
ATOM 1574 O O . PRO B 1 94 ? -0.885 -4.559 -16.781 1 95.62 94 PRO B O 1
ATOM 1577 N N . VAL B 1 95 ? 0.336 -6.266 -16.328 1 96.81 95 VAL B N 1
ATOM 1578 C CA . VAL B 1 95 ? -0.696 -7.242 -16.656 1 96.81 95 VAL B CA 1
ATOM 1579 C C . VAL B 1 95 ? -1.826 -7.16 -15.625 1 96.81 95 VAL B C 1
ATOM 1581 O O . VAL B 1 95 ? -3.004 -7.141 -15.992 1 96.81 95 VAL B O 1
ATOM 1584 N N . ALA B 1 96 ? -1.419 -7.113 -14.375 1 94.44 96 ALA B N 1
ATOM 1585 C CA . ALA B 1 96 ? -2.387 -6.984 -13.289 1 94.44 96 ALA B CA 1
ATOM 1586 C C . ALA B 1 96 ? -3.23 -5.723 -13.453 1 94.44 96 ALA B C 1
ATOM 1588 O O . ALA B 1 96 ? -4.457 -5.77 -13.328 1 94.44 96 ALA B O 1
ATOM 1589 N N . LYS B 1 97 ? -2.561 -4.598 -13.766 1 93.25 97 LYS B N 1
ATOM 1590 C CA . LYS B 1 97 ? -3.256 -3.33 -13.977 1 93.25 97 LYS B CA 1
ATOM 1591 C C . LYS B 1 97 ? -4.246 -3.436 -15.133 1 93.25 97 LYS B C 1
ATOM 1593 O O . LYS B 1 97 ? -5.387 -2.979 -15.023 1 93.25 97 LYS B O 1
ATOM 1598 N N . ALA B 1 98 ? -3.869 -4.047 -16.188 1 95 98 ALA B N 1
ATOM 1599 C CA . ALA B 1 98 ? -4.73 -4.219 -17.359 1 95 98 ALA B CA 1
ATOM 1600 C C . ALA B 1 98 ? -5.945 -5.078 -17.016 1 95 98 ALA B C 1
ATOM 1602 O O . ALA B 1 98 ? -7.066 -4.777 -17.438 1 95 98 ALA B O 1
ATOM 1603 N N . GLN B 1 99 ? -5.711 -6.082 -16.25 1 93.19 99 GLN B N 1
ATOM 1604 C CA . GLN B 1 99 ? -6.805 -6.969 -15.859 1 93.19 99 GLN B CA 1
ATOM 1605 C C . GLN B 1 99 ? -7.816 -6.234 -14.984 1 93.19 99 GLN B C 1
ATOM 1607 O O . GLN B 1 99 ? -9.023 -6.41 -15.148 1 93.19 99 GLN B O 1
ATOM 1612 N N . LEU B 1 100 ? -7.305 -5.426 -14.086 1 89.19 100 LEU B N 1
ATOM 1613 C CA . LEU B 1 100 ? -8.18 -4.684 -13.18 1 89.19 100 LEU B CA 1
ATOM 1614 C C . LEU B 1 100 ? -9.008 -3.658 -13.945 1 89.19 100 LEU B C 1
ATOM 1616 O O . LEU B 1 100 ? -10.18 -3.443 -13.633 1 89.19 100 LEU B O 1
ATOM 1620 N N . MET B 1 101 ? -8.375 -3.006 -14.883 1 90 101 MET B N 1
ATOM 1621 C CA . MET B 1 101 ? -9.078 -2.014 -15.688 1 90 101 MET B CA 1
ATOM 1622 C C . MET B 1 101 ? -10.203 -2.662 -16.484 1 90 101 MET B C 1
ATOM 1624 O O . MET B 1 101 ? -11.25 -2.049 -16.703 1 90 101 MET B O 1
ATOM 1628 N N . THR B 1 102 ? -10.008 -3.877 -16.859 1 88.12 102 THR B N 1
ATOM 1629 C CA . THR B 1 102 ? -11.008 -4.598 -17.656 1 88.12 102 THR B CA 1
ATOM 1630 C C . THR B 1 102 ? -12.172 -5.043 -16.766 1 88.12 102 THR B C 1
ATOM 1632 O O . THR B 1 102 ? -13.32 -5.078 -17.219 1 88.12 102 THR B O 1
ATOM 1635 N N . GLU B 1 103 ? -11.859 -5.387 -15.523 1 81 103 GLU B N 1
ATOM 1636 C CA . GLU B 1 103 ? -12.906 -5.816 -14.594 1 81 103 GLU B CA 1
ATOM 1637 C C . GLU B 1 103 ? -13.789 -4.645 -14.172 1 81 103 GLU B C 1
ATOM 1639 O O . GLU B 1 103 ? -14.984 -4.816 -13.922 1 81 103 GLU B O 1
ATOM 1644 N N . THR B 1 104 ? -13.148 -3.51 -13.93 1 70.06 104 THR B N 1
ATOM 1645 C CA . THR B 1 104 ? -13.914 -2.338 -13.516 1 70.06 104 THR B CA 1
ATOM 1646 C C . THR B 1 104 ? -14.797 -1.838 -14.656 1 70.06 104 THR B C 1
ATOM 1648 O O . THR B 1 104 ? -15.82 -1.198 -14.422 1 70.06 104 THR B O 1
ATOM 1651 N N . GLN B 1 105 ? -14.359 -2.217 -15.883 1 59.78 105 GLN B N 1
ATOM 1652 C CA . GLN B 1 105 ? -15.141 -1.831 -17.047 1 59.78 105 GLN B CA 1
ATOM 1653 C C . GLN B 1 105 ? -16.203 -2.885 -17.375 1 59.78 105 GLN B C 1
ATOM 1655 O O . GLN B 1 105 ? -17.172 -2.594 -18.078 1 59.78 105 GLN B O 1
ATOM 1660 N N . ALA B 1 106 ? -15.969 -4.043 -16.859 1 50.09 106 ALA B N 1
ATOM 1661 C CA . ALA B 1 106 ? -16.953 -5.07 -17.172 1 50.09 106 ALA B CA 1
ATOM 1662 C C . ALA B 1 106 ? -18.141 -5.012 -16.188 1 50.09 106 ALA B C 1
ATOM 1664 O O . ALA B 1 106 ? -17.969 -4.637 -15.031 1 50.09 106 ALA B O 1
#

Organism: Cereibacter sphaeroides (strain ATCC 17023 / DSM 158 / JCM 6121 / CCUG 31486 / LMG 2827 / NBRC 12203 / NCIMB 8253 / ATH 2.4.1.) (NCBI:txid272943)

InterPro domains:
  IPR009945 ATPase inhibitor subunit zeta [PF07345] (1-99)
  IPR009945 ATPase inhibitor subunit zeta [PIRSF031780] (1-102)
  IPR038293 ATPase inhibitor subunit zeta superfamily [G3DSA:1.10.790.20] (1-104)

Solvent-accessible surface area (backbone atoms only — not comparable to full-atom values): 10767 Å² total; per-residue (Å²): 111,63,64,57,51,48,50,50,50,50,48,51,49,48,52,42,47,54,51,32,52,52,47,44,22,50,46,43,22,32,34,52,50,19,41,54,52,19,50,77,73,70,36,57,71,68,58,15,51,54,47,10,51,50,37,42,66,42,42,70,60,62,69,32,53,65,46,36,31,53,52,52,22,64,73,44,46,92,79,35,47,52,67,53,46,49,52,48,50,63,62,34,36,62,54,22,42,52,51,50,57,50,54,74,70,93,111,64,65,58,50,48,51,50,50,49,49,51,50,49,54,40,47,54,50,32,50,51,47,44,20,50,45,43,22,31,33,51,50,18,42,54,51,18,49,77,72,70,36,56,73,68,56,14,51,54,46,9,51,50,37,40,65,42,38,66,59,59,73,37,55,61,46,36,30,53,53,52,24,62,74,45,45,91,78,36,47,51,67,53,46,48,50,47,52,65,61,33,37,64,53,22,42,53,53,50,56,50,53,74,70,94